Protein AF-A0A528CF14-F1 (afdb_monomer)

Foldseek 3Di:
DALVVLLVLLLCCCCPVVVFPQSVQRDQAAFCCPRRLHDPVNLVVSVVSCCVVPVQDQDPVLSLPDPRTGSNSSSVRSNVSPDDDDDPPPPPPVVVVVVVVVCVVQCADSNRHRVDDDLQAQVLLALCVLCVVVVHDSVVLCPCSVVQDWDADPVRHTDCPDPPHDCVVSQVVSCVPPVDGDDDQDDPPDDLVVSVVSLVVCQVPPDPSDWRKAKFFCCLVPVDPDSDNDVRRIGIWTWHDDPDNQWIWIGRSSVRDIDIDGPVSRSVRRNPDD

Secondary structure (DSSP, 8-state):
--HHHHHHHHHHIIIIIS--TTGGG-STT-BTTTTT---HHHHHHHHHHHHHHH--PPPHHHHTS----BHHHHHHHHHHHTSSS-------HHHHHHHHHHHHHHTB-TTSSBT---TT-HHHHHHHHHHHHTT---GGGGGGGGG----B-TTS-B-TT-TT---HHHHHHHHHHHSPPP-----TTS-HHHHHHHHHHHHHH--TT--EEEEEEGGG-TTS--S---SS-EEEEEEEE-SSTTEEEEEETTTTEEEEEEHHHHHHHHT---

Mean predicted aligned error: 15.4 Å

Radius of gyration: 22.32 Å; Cα contacts (8 Å, |Δi|>4): 306; chains: 1; bounding box: 56×38×55 Å

Structure (mmCIF, N/CA/C/O backbone):
data_AF-A0A528CF14-F1
#
_entry.id   AF-A0A528CF14-F1
#
loop_
_atom_site.group_PDB
_atom_site.id
_atom_site.type_symbol
_atom_site.label_atom_id
_atom_site.label_alt_id
_atom_site.label_comp_id
_atom_site.label_asym_id
_atom_site.label_entity_id
_atom_site.label_seq_id
_atom_site.pdbx_PDB_ins_code
_atom_site.Cartn_x
_atom_site.Cartn_y
_atom_site.Cartn_z
_atom_site.occupancy
_atom_site.B_iso_or_equiv
_atom_site.auth_seq_id
_atom_site.auth_comp_id
_atom_site.auth_asym_id
_atom_site.auth_atom_id
_atom_site.pdbx_PDB_model_num
ATOM 1 N N . MET A 1 1 ? 22.289 -5.560 -32.272 1.00 73.62 1 MET A N 1
ATOM 2 C CA . MET A 1 1 ? 21.879 -4.211 -32.726 1.00 73.62 1 MET A CA 1
ATOM 3 C C . MET A 1 1 ? 22.981 -3.207 -32.418 1.00 73.62 1 MET A C 1
ATOM 5 O O . MET A 1 1 ? 23.795 -3.490 -31.545 1.00 73.62 1 MET A O 1
ATOM 9 N N . THR A 1 2 ? 23.036 -2.069 -33.119 1.00 86.31 2 THR A N 1
ATOM 10 C CA . THR A 1 2 ? 23.916 -0.951 -32.726 1.00 86.31 2 THR A CA 1
ATOM 11 C C . THR A 1 2 ? 23.313 -0.175 -31.552 1.00 86.31 2 THR A C 1
ATOM 13 O O . THR A 1 2 ? 22.117 -0.280 -31.289 1.00 86.31 2 THR A O 1
ATOM 16 N N . TYR A 1 3 ? 24.133 0.611 -30.850 1.00 89.00 3 TYR A N 1
ATOM 17 C CA . TYR A 1 3 ? 23.677 1.463 -29.746 1.00 89.00 3 TYR A CA 1
ATOM 18 C C . TYR A 1 3 ? 22.541 2.411 -30.173 1.00 89.00 3 TYR A C 1
ATOM 20 O O . TYR A 1 3 ? 21.507 2.439 -29.516 1.00 89.00 3 TYR A O 1
ATOM 28 N N . ASP A 1 4 ? 22.685 3.103 -31.309 1.00 90.88 4 ASP A N 1
ATOM 29 C CA . ASP A 1 4 ? 21.667 4.049 -31.794 1.00 90.88 4 ASP A CA 1
ATOM 30 C C . ASP A 1 4 ? 20.335 3.350 -32.108 1.00 90.88 4 ASP A C 1
ATOM 32 O O . ASP A 1 4 ? 19.272 3.838 -31.745 1.00 90.88 4 ASP A O 1
ATOM 36 N N . GLN A 1 5 ? 20.386 2.147 -32.696 1.00 88.56 5 GLN A N 1
ATOM 37 C CA . GLN A 1 5 ? 19.184 1.350 -32.967 1.00 88.56 5 GLN A CA 1
ATOM 38 C C . GLN A 1 5 ? 18.464 0.925 -31.684 1.00 88.56 5 GLN A C 1
ATOM 40 O O . GLN A 1 5 ? 17.242 0.817 -31.672 1.00 88.56 5 GLN A O 1
ATOM 45 N N . ILE A 1 6 ? 19.216 0.645 -30.618 1.00 89.06 6 ILE A N 1
ATOM 46 C CA . ILE A 1 6 ? 18.649 0.293 -29.314 1.00 89.06 6 ILE A CA 1
ATOM 47 C C . ILE A 1 6 ? 18.035 1.529 -28.659 1.00 89.06 6 ILE A C 1
ATOM 49 O O . ILE A 1 6 ? 16.948 1.435 -28.101 1.00 89.06 6 ILE A O 1
ATOM 53 N N . LEU A 1 7 ? 18.700 2.682 -28.742 1.00 93.44 7 LEU A N 1
ATOM 54 C CA . LEU A 1 7 ? 18.190 3.934 -28.192 1.00 93.44 7 LEU A CA 1
ATOM 55 C C . LEU A 1 7 ? 16.862 4.340 -28.856 1.00 93.44 7 LEU A C 1
ATOM 57 O O . LEU A 1 7 ? 15.902 4.665 -28.156 1.00 93.44 7 LEU A O 1
ATOM 61 N N . ASP A 1 8 ? 16.782 4.237 -30.184 1.00 92.88 8 ASP A N 1
ATOM 62 C CA . ASP A 1 8 ? 15.553 4.484 -30.947 1.00 92.88 8 ASP A CA 1
ATOM 63 C C . ASP A 1 8 ? 14.446 3.475 -30.596 1.00 92.88 8 ASP A C 1
ATOM 65 O O . ASP A 1 8 ? 13.277 3.846 -30.446 1.00 92.88 8 ASP A O 1
ATOM 69 N N . ALA A 1 9 ? 14.805 2.199 -30.419 1.00 89.44 9 ALA A N 1
ATOM 70 C CA . ALA A 1 9 ? 13.869 1.157 -30.008 1.00 89.44 9 ALA A CA 1
ATOM 71 C C . ALA A 1 9 ? 13.311 1.411 -28.600 1.00 89.44 9 ALA A C 1
ATOM 73 O O . ALA A 1 9 ? 12.096 1.351 -28.416 1.00 89.44 9 ALA A O 1
ATOM 74 N N . ILE A 1 10 ? 14.161 1.776 -27.631 1.00 91.75 10 ILE A N 1
ATOM 75 C CA . ILE A 1 10 ? 13.730 2.181 -26.284 1.00 91.75 10 ILE A CA 1
ATOM 76 C C . ILE A 1 10 ? 12.737 3.341 -26.397 1.00 91.75 10 ILE A C 1
ATOM 78 O O . ILE A 1 10 ? 11.632 3.250 -25.871 1.00 91.75 10 ILE A O 1
ATOM 82 N N . GLY A 1 11 ? 13.082 4.403 -27.131 1.00 93.56 11 GLY A N 1
ATOM 83 C CA . GLY A 1 11 ? 12.199 5.560 -27.295 1.00 93.56 11 GLY A CA 1
ATOM 84 C C . GLY A 1 11 ? 10.849 5.217 -27.941 1.00 93.56 11 GLY A C 1
ATOM 85 O O . GLY A 1 11 ? 9.827 5.796 -27.573 1.00 93.56 11 GLY A O 1
ATOM 86 N N . THR A 1 12 ? 10.831 4.262 -28.874 1.00 90.56 12 THR A N 1
ATOM 87 C CA . THR A 1 12 ? 9.606 3.769 -29.525 1.00 90.56 12 THR A CA 1
ATOM 88 C C . THR A 1 12 ? 8.752 2.948 -28.560 1.00 90.56 12 THR A C 1
ATOM 90 O O . THR A 1 12 ? 7.554 3.180 -28.461 1.00 90.56 12 THR A O 1
ATOM 93 N N . ILE A 1 13 ? 9.353 2.034 -27.793 1.00 87.31 13 ILE A N 1
ATOM 94 C CA . ILE A 1 13 ? 8.646 1.220 -26.792 1.00 87.31 13 ILE A CA 1
ATOM 95 C C . ILE A 1 13 ? 8.020 2.114 -25.720 1.00 87.31 13 ILE A C 1
ATOM 97 O O . ILE A 1 13 ? 6.837 1.964 -25.411 1.00 87.31 13 ILE A O 1
ATOM 101 N N . LEU A 1 14 ? 8.788 3.072 -25.193 1.00 89.75 14 LEU A N 1
ATOM 102 C CA . LEU A 1 14 ? 8.301 3.994 -24.170 1.00 89.75 14 LEU A CA 1
ATOM 103 C C . LEU A 1 14 ? 7.107 4.817 -24.666 1.00 89.75 14 LEU A C 1
ATOM 105 O O . LEU A 1 14 ? 6.143 4.988 -23.928 1.00 89.75 14 LEU A O 1
ATOM 109 N N . ARG A 1 15 ? 7.148 5.291 -25.915 1.00 89.94 15 ARG A N 1
ATOM 110 C CA . ARG A 1 15 ? 6.083 6.106 -26.510 1.00 89.94 15 ARG A CA 1
ATOM 111 C C . ARG A 1 15 ? 4.856 5.290 -26.905 1.00 89.94 15 ARG A C 1
ATOM 113 O O . ARG A 1 15 ? 3.744 5.655 -26.554 1.00 89.94 15 ARG A O 1
ATOM 120 N N . ASP A 1 16 ? 5.060 4.210 -27.650 1.00 84.06 16 ASP A N 1
ATOM 121 C CA . ASP A 1 16 ? 3.982 3.556 -28.394 1.00 84.06 16 ASP A CA 1
ATOM 122 C C . ASP A 1 16 ? 3.403 2.347 -27.650 1.00 84.06 16 ASP A C 1
ATOM 124 O O . ASP A 1 16 ? 2.231 2.020 -27.832 1.00 84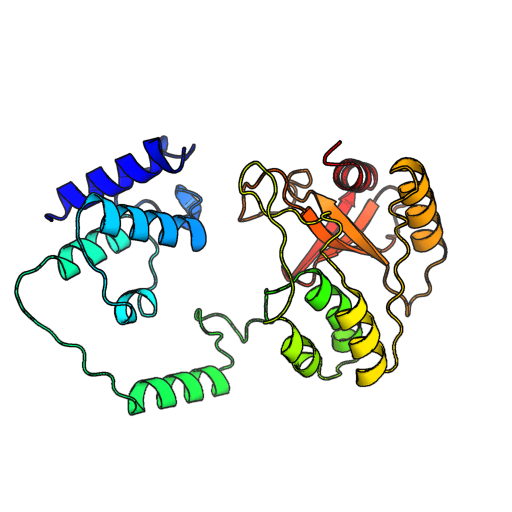.06 16 ASP A O 1
ATOM 128 N N . LYS A 1 17 ? 4.214 1.663 -26.828 1.00 77.25 17 LYS A N 1
ATOM 129 C CA . LYS A 1 17 ? 3.776 0.483 -26.064 1.00 77.25 17 LYS A CA 1
ATOM 130 C C . LYS A 1 17 ? 3.421 0.818 -24.623 1.00 77.25 17 LYS A C 1
ATOM 132 O O . LYS A 1 17 ? 2.402 0.342 -24.137 1.00 77.25 17 LYS A O 1
ATOM 137 N N . LEU A 1 18 ? 4.258 1.613 -23.957 1.00 76.19 18 LEU A N 1
ATOM 138 C CA . LEU A 1 18 ? 4.072 1.973 -22.548 1.00 76.19 18 LEU A CA 1
ATOM 139 C C . LEU A 1 18 ? 3.334 3.304 -22.345 1.00 76.19 18 LEU A C 1
ATOM 141 O O . LEU A 1 18 ? 3.046 3.648 -21.203 1.00 76.19 18 LEU A O 1
ATOM 145 N N . ASP A 1 19 ? 3.025 4.034 -23.426 1.00 82.25 19 ASP A N 1
ATOM 146 C CA . ASP A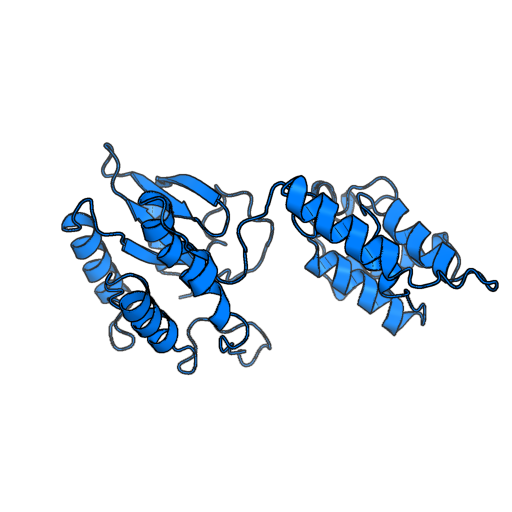 1 19 ? 2.311 5.324 -23.400 1.00 82.25 19 ASP A CA 1
ATOM 147 C C . ASP A 1 19 ? 2.897 6.312 -22.368 1.00 82.25 19 ASP A C 1
ATOM 149 O O . ASP A 1 19 ? 2.189 6.959 -21.588 1.00 82.25 19 ASP A O 1
ATOM 153 N N . ASN A 1 20 ? 4.233 6.390 -22.313 1.00 80.31 20 ASN A N 1
ATOM 154 C CA . ASN A 1 20 ? 4.937 7.216 -21.342 1.00 80.31 20 ASN A CA 1
ATOM 155 C C . ASN A 1 20 ? 4.680 8.707 -21.622 1.00 80.31 20 ASN A C 1
ATOM 157 O O . ASN A 1 20 ? 4.962 9.218 -22.705 1.00 80.31 20 ASN A O 1
ATOM 161 N N . GLN A 1 21 ? 4.184 9.427 -20.615 1.00 84.81 21 GLN A N 1
ATOM 162 C CA . GLN A 1 21 ? 3.818 10.844 -20.722 1.00 84.81 21 GLN A CA 1
ATOM 163 C C . GLN A 1 21 ? 5.016 11.805 -20.589 1.00 84.81 21 GLN A C 1
ATOM 165 O O . GLN A 1 21 ? 4.879 13.002 -20.826 1.00 84.81 21 GLN A O 1
ATOM 170 N N . HIS A 1 22 ? 6.199 11.302 -20.230 1.00 87.69 22 HIS A N 1
ATOM 171 C CA . HIS A 1 22 ? 7.407 12.084 -19.941 1.00 87.69 22 HIS A CA 1
ATOM 172 C C . HIS A 1 22 ? 8.437 12.043 -21.082 1.00 87.69 22 HIS A C 1
ATOM 174 O O . HIS A 1 22 ? 9.628 12.272 -20.870 1.00 87.69 22 HIS A O 1
ATOM 180 N N . MET A 1 23 ? 7.993 11.784 -22.317 1.00 92.81 23 MET A N 1
ATOM 181 C CA . MET A 1 23 ? 8.882 11.686 -23.484 1.00 92.81 23 MET A CA 1
ATOM 182 C C . MET A 1 23 ? 9.630 12.986 -23.812 1.00 92.81 23 MET A C 1
ATOM 184 O O . MET A 1 23 ? 10.671 12.926 -24.463 1.00 92.81 23 MET A O 1
ATOM 188 N N . ASP A 1 24 ? 9.166 14.139 -23.326 1.00 90.50 24 ASP A N 1
ATOM 189 C CA . ASP A 1 24 ? 9.876 15.419 -23.463 1.00 90.50 24 ASP A CA 1
ATOM 190 C C . ASP A 1 24 ? 11.246 15.416 -22.759 1.00 90.50 24 ASP A C 1
ATOM 192 O O . ASP A 1 24 ? 12.151 16.150 -23.158 1.00 90.50 24 ASP A O 1
ATOM 196 N N . ALA A 1 25 ? 11.419 14.575 -21.733 1.00 89.00 25 ALA A N 1
ATOM 197 C CA . ALA A 1 25 ? 12.678 14.397 -21.014 1.00 89.00 25 ALA A CA 1
ATOM 198 C C . ALA A 1 25 ? 13.553 13.271 -21.596 1.00 89.00 25 ALA A C 1
ATOM 200 O O . ALA A 1 25 ? 14.658 13.044 -21.103 1.00 89.00 25 ALA A O 1
ATOM 201 N N . PHE A 1 26 ? 13.093 12.556 -22.633 1.00 95.62 26 PHE A N 1
ATOM 202 C CA . PHE A 1 26 ? 13.811 11.406 -23.180 1.00 95.62 26 PHE A CA 1
ATOM 203 C C . PHE A 1 26 ? 15.126 11.816 -23.847 1.00 95.62 26 PHE A C 1
ATOM 205 O O . PHE A 1 26 ? 15.160 12.457 -24.898 1.00 95.62 26 PHE A O 1
ATOM 212 N N . ALA A 1 27 ? 16.228 11.396 -23.234 1.00 95.06 27 ALA A N 1
ATOM 213 C CA . ALA A 1 27 ? 17.584 11.570 -23.728 1.00 95.06 27 ALA A CA 1
ATOM 214 C C . ALA A 1 27 ? 18.496 10.489 -23.117 1.00 95.06 27 ALA A C 1
ATOM 216 O O . ALA A 1 27 ? 18.135 9.917 -22.089 1.00 95.06 27 ALA A O 1
ATOM 217 N N . PRO A 1 28 ? 19.693 10.221 -23.672 1.00 95.38 28 PRO A N 1
ATOM 218 C CA . PRO A 1 28 ? 20.614 9.223 -23.116 1.00 95.38 28 PRO A CA 1
ATOM 219 C C . PRO A 1 28 ? 20.920 9.428 -21.624 1.00 95.38 28 PRO A C 1
ATOM 221 O O . PRO A 1 28 ? 20.940 8.482 -20.847 1.00 95.38 28 PRO A O 1
ATOM 224 N N . GLN A 1 29 ? 21.105 10.678 -21.207 1.00 95.12 29 GLN A N 1
ATOM 225 C CA . GLN A 1 29 ? 21.383 11.051 -19.821 1.00 95.12 29 GLN A CA 1
ATOM 226 C C . GLN A 1 29 ? 20.146 11.071 -18.911 1.00 95.12 29 GLN A C 1
ATOM 228 O O . GLN A 1 29 ? 20.293 11.313 -17.715 1.00 95.12 29 GLN A O 1
ATOM 233 N N . ALA A 1 30 ? 18.944 10.882 -19.463 1.00 92.62 30 ALA A N 1
ATOM 234 C CA . ALA A 1 30 ? 17.717 10.903 -18.683 1.00 92.62 30 ALA A CA 1
ATOM 235 C C . ALA A 1 30 ? 17.717 9.737 -17.699 1.00 92.62 30 ALA A C 1
ATOM 237 O O . ALA A 1 30 ? 17.985 8.588 -18.071 1.00 92.62 30 ALA A O 1
ATOM 23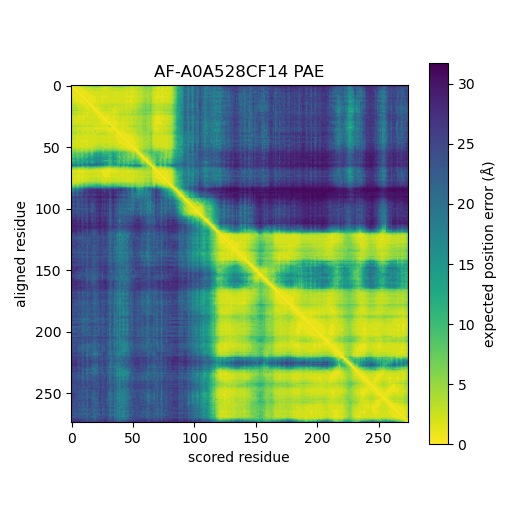8 N N . ARG A 1 31 ? 17.423 10.042 -16.439 1.00 87.56 31 ARG A N 1
ATOM 239 C CA . ARG A 1 31 ? 17.343 9.059 -15.365 1.00 87.56 31 ARG A CA 1
ATOM 240 C C . ARG A 1 31 ? 16.043 8.284 -15.526 1.00 87.56 31 ARG A C 1
ATOM 242 O O . ARG A 1 31 ? 14.967 8.880 -15.578 1.00 87.56 31 ARG A O 1
ATOM 249 N N . LEU A 1 32 ? 16.146 6.957 -15.612 1.00 85.38 32 LEU A N 1
ATOM 250 C CA . LEU A 1 32 ? 15.020 6.060 -15.885 1.00 85.38 32 LEU A CA 1
ATOM 251 C C . LEU A 1 32 ? 13.890 6.305 -14.886 1.00 85.38 32 LEU A C 1
ATOM 253 O O . LEU A 1 32 ? 12.750 6.498 -15.290 1.00 85.38 32 LEU A O 1
ATOM 257 N N . ASN A 1 33 ? 14.215 6.373 -13.594 1.00 81.75 33 ASN A N 1
ATOM 258 C CA . ASN A 1 33 ? 13.207 6.572 -12.562 1.00 81.75 33 ASN A CA 1
ATOM 259 C C . ASN A 1 33 ? 12.782 8.037 -12.414 1.00 81.75 33 ASN A C 1
ATOM 261 O O . ASN A 1 33 ? 11.597 8.325 -12.372 1.00 81.75 33 ASN A O 1
ATOM 265 N N . GLU A 1 34 ? 13.730 8.964 -12.328 1.00 79.06 34 GLU A N 1
ATOM 266 C CA . GLU A 1 34 ? 13.431 10.320 -11.847 1.00 79.06 34 GLU A CA 1
ATOM 267 C C . GLU A 1 34 ? 13.003 11.276 -12.962 1.00 79.06 34 GLU A C 1
ATOM 269 O O . GLU A 1 34 ? 12.239 12.202 -12.705 1.00 79.06 34 GLU A O 1
ATOM 274 N N . ASP A 1 35 ? 13.481 11.057 -14.189 1.00 78.38 35 ASP A N 1
ATOM 275 C CA . ASP A 1 35 ? 13.160 11.920 -15.328 1.00 78.38 35 ASP A CA 1
ATOM 276 C C . ASP A 1 35 ? 12.101 11.271 -16.237 1.00 78.38 35 ASP A C 1
ATOM 278 O O . ASP A 1 35 ? 11.278 11.973 -16.820 1.00 78.38 35 ASP A O 1
ATOM 282 N N . LEU A 1 36 ? 12.090 9.932 -16.333 1.00 83.69 36 LEU A N 1
ATOM 283 C CA . LEU A 1 36 ? 11.157 9.172 -17.181 1.00 83.69 36 LEU A CA 1
ATOM 284 C C . LEU A 1 36 ? 10.096 8.381 -16.411 1.00 83.69 36 LEU A C 1
ATOM 286 O O . LEU A 1 36 ? 9.246 7.755 -17.046 1.00 83.69 36 LEU A O 1
ATOM 290 N N . TYR A 1 37 ? 10.124 8.414 -15.075 1.00 79.19 37 TYR A N 1
ATOM 291 C CA . TYR A 1 37 ? 9.129 7.762 -14.216 1.00 79.19 37 TYR A CA 1
ATOM 292 C C . TYR A 1 37 ? 9.007 6.249 -14.465 1.00 79.19 37 TYR A C 1
ATOM 294 O O . TYR A 1 37 ? 7.950 5.650 -14.280 1.00 79.19 37 TYR A O 1
ATOM 302 N N . LEU A 1 38 ? 10.111 5.614 -14.868 1.00 77.94 38 LEU A N 1
ATOM 303 C CA . LEU A 1 38 ? 10.206 4.173 -15.064 1.00 77.94 38 LEU A CA 1
ATOM 304 C C . LEU A 1 38 ? 10.605 3.501 -13.749 1.00 77.94 38 LEU A C 1
ATOM 306 O O . LEU A 1 38 ? 11.729 3.638 -13.251 1.00 77.94 38 LEU A O 1
ATOM 310 N N . ASP A 1 39 ? 9.668 2.761 -13.169 1.00 74.12 39 ASP A N 1
ATOM 311 C CA . ASP A 1 39 ? 9.954 1.836 -12.079 1.00 74.12 39 ASP A CA 1
ATOM 312 C C . ASP A 1 39 ? 10.613 0.540 -12.594 1.00 74.12 39 ASP A C 1
ATOM 314 O O . ASP A 1 39 ? 10.789 0.324 -13.794 1.00 74.12 39 ASP A O 1
ATOM 318 N N . SER A 1 40 ? 10.995 -0.351 -11.678 1.00 72.62 40 SER A N 1
ATOM 319 C CA . SER A 1 40 ? 11.653 -1.613 -12.029 1.00 72.62 40 SER A CA 1
ATOM 320 C C . SER A 1 40 ? 10.792 -2.543 -12.894 1.00 72.62 40 SER A C 1
ATOM 322 O O . SER A 1 40 ? 11.353 -3.342 -13.642 1.00 72.62 40 SER A O 1
ATOM 324 N N . VAL A 1 41 ? 9.458 -2.452 -12.814 1.00 74.06 41 VAL A N 1
ATOM 325 C CA . VAL A 1 41 ? 8.535 -3.249 -13.634 1.00 74.06 41 VAL A CA 1
ATOM 326 C C . VAL A 1 41 ? 8.521 -2.707 -15.057 1.00 74.06 41 VAL A C 1
ATOM 328 O O . VAL A 1 41 ? 8.723 -3.476 -15.990 1.00 74.06 41 VAL A O 1
ATOM 331 N N . LEU A 1 42 ? 8.386 -1.391 -15.224 1.00 77.69 42 LEU A N 1
ATOM 332 C CA . LEU A 1 42 ? 8.407 -0.733 -16.533 1.00 77.69 42 LEU A CA 1
ATOM 333 C C . LEU A 1 42 ? 9.773 -0.858 -17.218 1.00 77.69 42 LEU A C 1
ATOM 335 O O . LEU A 1 42 ? 9.849 -1.045 -18.434 1.00 77.69 42 LEU A O 1
ATOM 339 N N . VAL A 1 43 ? 10.867 -0.813 -16.450 1.00 82.94 43 VAL A N 1
ATOM 340 C CA . VAL A 1 43 ? 12.214 -1.101 -16.964 1.00 82.94 43 VAL A CA 1
ATOM 341 C C . VAL A 1 43 ? 12.304 -2.548 -17.457 1.00 82.94 43 VAL A C 1
ATOM 343 O O . VAL A 1 43 ? 12.797 -2.778 -18.560 1.00 82.94 43 VAL A O 1
ATOM 346 N N . LEU A 1 44 ? 11.795 -3.522 -16.695 1.00 80.50 44 LEU A N 1
ATOM 347 C CA . LEU A 1 44 ? 11.795 -4.932 -17.097 1.00 80.50 44 LEU A CA 1
ATOM 348 C C . LEU A 1 44 ? 10.885 -5.198 -18.306 1.00 80.50 44 LEU A C 1
ATOM 350 O O . LEU A 1 44 ? 11.256 -5.958 -19.197 1.00 80.50 44 LEU A O 1
ATOM 354 N N . GLU A 1 45 ? 9.731 -4.543 -18.384 1.00 78.62 45 GLU A N 1
ATOM 355 C CA . GLU A 1 45 ? 8.832 -4.616 -19.536 1.00 78.62 45 GLU A CA 1
ATOM 356 C C . GLU A 1 45 ? 9.481 -4.017 -20.790 1.00 78.62 45 GLU A C 1
ATOM 358 O O . GLU A 1 45 ? 9.420 -4.612 -21.867 1.00 78.62 45 GLU A O 1
ATOM 363 N N . THR A 1 46 ? 10.199 -2.899 -20.638 1.00 83.69 46 THR A N 1
ATOM 364 C CA . THR A 1 46 ? 11.005 -2.304 -21.716 1.00 83.69 46 THR A CA 1
ATOM 365 C C . THR A 1 46 ? 12.091 -3.271 -22.184 1.00 83.69 46 THR A C 1
ATOM 367 O O . THR A 1 46 ? 12.270 -3.458 -23.387 1.00 83.69 46 THR A O 1
ATOM 370 N N . MET A 1 47 ? 12.793 -3.929 -21.254 1.00 81.94 47 MET A N 1
ATOM 371 C CA . MET A 1 47 ? 13.785 -4.955 -21.588 1.00 81.94 47 MET A CA 1
ATOM 372 C C . MET A 1 47 ? 13.152 -6.105 -22.368 1.00 81.94 47 MET A C 1
ATOM 374 O O . MET A 1 47 ? 13.647 -6.450 -23.435 1.00 81.94 47 MET A O 1
ATOM 378 N N . LEU A 1 48 ? 12.041 -6.659 -21.880 1.00 76.69 48 LEU A N 1
ATOM 379 C CA . LEU A 1 48 ? 11.342 -7.770 -22.521 1.00 76.69 48 LEU A CA 1
ATOM 380 C C . LEU A 1 48 ? 10.856 -7.402 -23.930 1.00 76.69 48 LEU A C 1
ATOM 382 O O . LEU A 1 48 ? 10.996 -8.198 -24.857 1.00 76.69 48 LEU A O 1
ATOM 386 N N . ALA A 1 49 ? 10.320 -6.194 -24.111 1.00 76.94 49 ALA A N 1
ATOM 387 C CA . ALA A 1 49 ? 9.919 -5.695 -25.421 1.00 76.94 49 ALA A CA 1
ATOM 388 C C . ALA A 1 49 ? 11.116 -5.608 -26.384 1.00 76.94 49 ALA A C 1
ATOM 390 O O . ALA A 1 49 ? 11.000 -6.042 -27.529 1.00 76.94 49 ALA A O 1
ATOM 391 N N . LEU A 1 50 ? 12.282 -5.144 -25.914 1.00 78.62 50 LEU A N 1
ATOM 392 C CA . LEU A 1 50 ? 13.512 -5.146 -26.713 1.00 78.62 50 LEU A CA 1
ATOM 393 C C . LEU A 1 50 ? 13.945 -6.565 -27.111 1.00 78.62 50 LEU A C 1
ATOM 395 O O . LEU A 1 50 ? 14.356 -6.780 -28.253 1.00 78.62 50 LEU A O 1
ATOM 399 N N . GLU A 1 51 ? 13.842 -7.540 -26.203 1.00 74.81 51 GLU A N 1
ATOM 400 C CA . GLU A 1 51 ? 14.190 -8.931 -26.512 1.00 74.81 51 GLU A CA 1
ATOM 401 C C . GLU A 1 51 ? 13.246 -9.541 -27.554 1.00 74.81 51 GLU A C 1
ATOM 403 O O . GLU A 1 51 ? 13.702 -10.162 -28.516 1.00 74.81 51 GLU A O 1
ATOM 408 N N . LEU A 1 52 ? 11.934 -9.352 -27.379 1.00 70.56 52 LEU A N 1
ATOM 409 C CA . LEU A 1 52 ? 10.904 -9.950 -28.229 1.00 70.56 52 LEU A CA 1
ATOM 410 C C . LEU A 1 52 ? 10.848 -9.313 -29.620 1.00 70.56 52 LEU A C 1
ATOM 412 O O . LEU A 1 52 ? 10.745 -10.033 -30.614 1.00 70.56 52 LEU A O 1
ATOM 416 N N . ASP A 1 53 ? 10.929 -7.984 -29.703 1.00 70.00 53 ASP A N 1
ATOM 417 C CA . ASP A 1 53 ? 10.798 -7.268 -30.975 1.00 70.00 53 ASP A CA 1
ATOM 418 C C . ASP A 1 53 ? 12.090 -7.298 -31.797 1.00 70.00 53 ASP A C 1
ATOM 420 O O . ASP A 1 53 ? 12.048 -7.234 -33.029 1.00 70.00 53 ASP A O 1
ATOM 424 N N . HIS A 1 54 ? 13.246 -7.384 -31.131 1.00 67.56 54 HIS A N 1
ATOM 425 C CA . HIS A 1 54 ? 14.540 -7.215 -31.790 1.00 67.56 54 HIS A CA 1
ATOM 426 C C . HIS A 1 54 ? 15.519 -8.382 -31.614 1.00 67.56 54 HIS A C 1
ATOM 428 O O . HIS A 1 54 ? 16.624 -8.341 -32.163 1.00 67.56 54 HIS A O 1
ATOM 434 N N . GLY A 1 55 ? 15.123 -9.446 -30.909 1.00 62.34 55 GLY A N 1
ATOM 435 C CA . GLY A 1 55 ? 15.878 -10.698 -30.820 1.00 62.34 55 GLY A CA 1
ATOM 436 C C . GLY A 1 55 ? 17.199 -10.586 -30.056 1.00 62.34 55 GLY A C 1
ATOM 437 O O . GLY A 1 55 ? 18.107 -11.389 -30.283 1.00 62.34 55 GLY A O 1
ATOM 438 N N . VAL A 1 56 ? 17.339 -9.584 -29.184 1.00 64.94 56 VAL A N 1
ATOM 439 C CA . VAL A 1 56 ? 18.524 -9.407 -28.337 1.00 64.94 56 VAL A CA 1
ATOM 440 C C . VAL A 1 56 ? 18.267 -10.096 -27.003 1.00 64.94 56 VAL A C 1
ATOM 442 O O . VAL A 1 56 ? 17.471 -9.609 -26.217 1.00 64.94 56 VAL A O 1
ATOM 445 N N . ALA A 1 57 ? 18.922 -11.226 -26.743 1.00 62.19 57 ALA A N 1
ATOM 446 C CA . ALA A 1 57 ? 18.774 -11.943 -25.477 1.00 62.19 57 ALA A CA 1
ATOM 447 C C . ALA A 1 57 ? 19.744 -11.386 -24.424 1.00 62.19 57 ALA A C 1
ATOM 449 O O . ALA A 1 57 ? 20.966 -11.479 -24.596 1.00 62.19 57 ALA A O 1
ATOM 450 N N . LEU A 1 58 ? 19.227 -10.843 -23.322 1.00 65.62 58 LEU A N 1
ATOM 451 C CA . LEU A 1 58 ? 20.040 -10.502 -22.164 1.00 65.62 58 LEU A CA 1
ATOM 452 C C . LEU A 1 58 ? 20.293 -11.753 -21.314 1.00 65.62 58 LEU A C 1
ATOM 454 O O . LEU A 1 58 ? 19.364 -12.471 -20.941 1.00 65.62 58 LEU A O 1
ATOM 458 N N . PRO A 1 59 ? 21.546 -12.024 -20.916 1.00 61.06 59 PRO A N 1
ATOM 459 C CA . PRO A 1 59 ? 21.802 -13.034 -19.904 1.00 61.06 59 PRO A CA 1
ATOM 460 C C . PRO A 1 59 ? 21.189 -12.593 -18.566 1.00 61.06 59 PRO A C 1
ATOM 462 O O . PRO A 1 59 ? 21.526 -11.531 -18.049 1.00 61.06 59 PRO A O 1
ATOM 465 N N . GLU A 1 60 ? 20.369 -13.443 -17.951 1.00 55.66 60 GLU A N 1
ATOM 466 C CA . GLU A 1 60 ? 19.698 -13.207 -16.656 1.00 55.66 60 GLU A CA 1
ATOM 467 C C . GLU A 1 60 ? 20.667 -12.750 -15.536 1.00 55.66 60 GLU A C 1
ATOM 469 O O . GLU A 1 60 ? 20.346 -11.937 -14.667 1.00 55.66 60 GLU A O 1
ATOM 474 N N . ALA A 1 61 ? 21.925 -13.196 -15.605 1.00 53.25 61 ALA A N 1
ATOM 475 C CA . ALA A 1 61 ? 22.997 -12.803 -14.689 1.00 53.25 61 ALA A CA 1
ATOM 476 C C . ALA A 1 61 ? 23.439 -11.330 -14.805 1.00 53.25 61 ALA A C 1
ATOM 478 O O . ALA A 1 61 ? 24.172 -10.853 -13.942 1.00 53.25 61 ALA A O 1
ATOM 479 N N . VAL A 1 62 ? 23.066 -10.629 -15.875 1.00 57.50 62 VAL A N 1
ATOM 480 C CA . VAL A 1 62 ? 23.419 -9.227 -16.135 1.00 57.50 62 VAL A CA 1
ATOM 481 C C . VAL A 1 62 ? 22.350 -8.284 -15.573 1.00 57.50 62 VAL A C 1
ATOM 483 O O . VAL A 1 62 ? 22.700 -7.241 -15.025 1.00 57.50 62 VAL A O 1
ATOM 486 N N . ILE A 1 63 ? 21.081 -8.705 -15.603 1.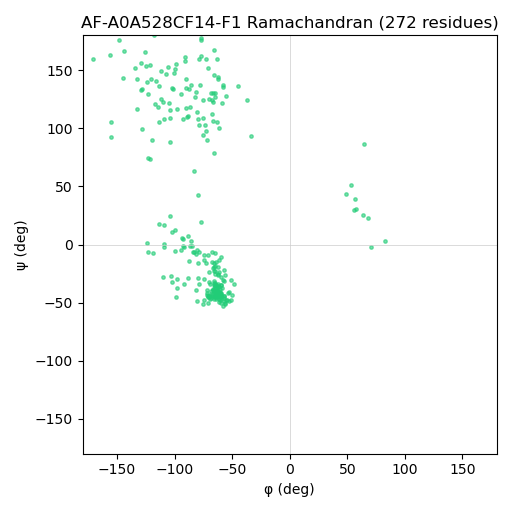00 58.25 63 ILE A N 1
ATOM 487 C CA . ILE A 1 63 ? 19.925 -7.976 -15.054 1.00 58.25 63 ILE A CA 1
ATOM 488 C C . ILE A 1 63 ? 20.064 -7.782 -13.531 1.00 58.25 63 ILE A C 1
ATOM 490 O O . ILE A 1 63 ? 19.737 -6.732 -12.997 1.00 58.25 63 ILE A O 1
ATOM 494 N N . SER A 1 64 ? 20.634 -8.765 -12.826 1.00 57.03 64 SER A N 1
ATOM 495 C CA . SER A 1 64 ? 20.816 -8.754 -11.359 1.00 57.03 64 SER A CA 1
ATOM 496 C C . SER A 1 64 ? 22.095 -8.058 -10.858 1.00 57.03 64 SER A C 1
ATOM 498 O O . SER A 1 64 ? 22.405 -8.106 -9.662 1.00 57.03 64 SER A O 1
ATOM 500 N N . ARG A 1 65 ? 22.900 -7.473 -11.758 1.00 51.00 65 ARG A N 1
ATOM 501 C CA . ARG A 1 65 ? 24.259 -6.988 -11.446 1.00 51.00 65 ARG A CA 1
ATOM 502 C C . ARG A 1 65 ? 24.519 -5.514 -11.744 1.00 51.00 65 ARG A C 1
ATOM 504 O O . ARG A 1 65 ? 25.621 -5.071 -11.430 1.00 51.00 65 ARG A O 1
ATOM 511 N N . GLN A 1 66 ? 23.598 -4.781 -12.367 1.00 57.28 66 GLN A N 1
ATOM 512 C CA . GLN A 1 66 ? 23.856 -3.398 -12.777 1.00 57.28 66 GLN A CA 1
ATOM 513 C C . GLN A 1 66 ? 22.850 -2.419 -12.183 1.00 57.28 66 GLN A C 1
ATOM 515 O O . GLN A 1 66 ? 21.643 -2.599 -12.329 1.00 57.28 66 GLN A O 1
ATOM 520 N N . ASP A 1 67 ? 23.382 -1.362 -11.572 1.00 64.25 67 ASP A N 1
ATOM 521 C CA . ASP A 1 67 ? 22.637 -0.167 -11.189 1.00 64.25 67 ASP A CA 1
ATOM 522 C C . ASP A 1 67 ? 22.295 0.612 -12.465 1.00 64.25 67 ASP A C 1
ATOM 524 O O . ASP A 1 67 ? 23.080 1.421 -12.957 1.00 64.25 67 ASP A O 1
ATOM 528 N N . LEU A 1 68 ? 21.144 0.302 -13.060 1.00 78.75 68 LEU A N 1
ATOM 529 C CA . LEU A 1 68 ? 20.635 1.014 -14.227 1.00 78.75 68 LEU A CA 1
ATOM 530 C C . LEU A 1 68 ? 19.996 2.322 -13.768 1.00 78.75 68 LEU A C 1
ATOM 532 O O . LEU A 1 68 ? 18.878 2.325 -13.254 1.00 78.75 68 LEU A O 1
ATOM 536 N N . ALA A 1 69 ? 20.713 3.428 -13.950 1.00 83.19 69 ALA A N 1
ATOM 537 C CA . ALA A 1 69 ? 20.229 4.748 -13.570 1.00 83.19 69 ALA A CA 1
ATOM 538 C C . ALA A 1 69 ? 19.641 5.504 -14.764 1.00 83.19 69 ALA A C 1
ATOM 540 O O . ALA A 1 69 ? 18.644 6.204 -14.605 1.00 83.19 69 ALA A O 1
ATOM 541 N N . THR A 1 70 ? 20.225 5.361 -15.957 1.00 91.62 70 T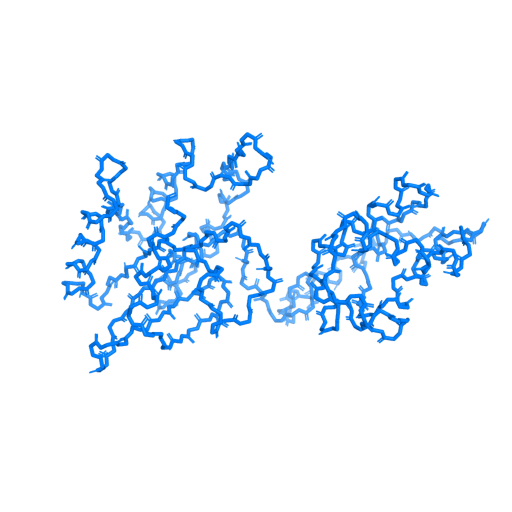HR A N 1
ATOM 542 C CA . THR A 1 70 ? 19.906 6.182 -17.135 1.00 91.62 70 THR A CA 1
ATOM 543 C C . THR A 1 70 ? 19.530 5.370 -18.375 1.00 91.62 70 THR A C 1
ATOM 545 O O . THR A 1 70 ? 19.770 4.163 -18.461 1.00 91.62 70 THR A O 1
ATOM 548 N N . VAL A 1 71 ? 18.948 6.046 -19.370 1.00 92.88 71 VAL A N 1
ATOM 549 C CA . VAL A 1 71 ? 18.674 5.460 -20.693 1.00 92.88 71 VAL A CA 1
ATOM 550 C C . VAL A 1 71 ? 19.963 4.967 -21.362 1.00 92.88 71 VAL A C 1
ATOM 552 O O . VAL A 1 71 ? 19.959 3.909 -21.991 1.00 92.88 71 VAL A O 1
ATOM 555 N N . ASP A 1 72 ? 21.076 5.688 -21.203 1.00 92.12 72 ASP A N 1
ATOM 556 C CA . ASP A 1 72 ? 22.390 5.294 -21.719 1.00 92.12 72 ASP A CA 1
ATOM 557 C C . ASP A 1 72 ? 22.866 3.970 -21.109 1.00 92.12 72 ASP A C 1
ATOM 559 O O . ASP A 1 72 ? 23.343 3.101 -21.843 1.00 92.12 72 ASP A O 1
ATOM 563 N N . ASP A 1 73 ? 22.681 3.777 -19.799 1.00 88.00 73 ASP A N 1
ATOM 564 C CA . ASP A 1 73 ? 23.046 2.528 -19.120 1.00 88.00 73 ASP A CA 1
ATOM 565 C C . ASP A 1 73 ? 22.292 1.338 -19.726 1.00 88.00 73 ASP A C 1
ATOM 567 O O . ASP A 1 73 ? 22.899 0.320 -20.082 1.00 88.00 73 ASP A O 1
ATOM 571 N N . LEU A 1 74 ? 20.980 1.498 -19.928 1.00 87.56 74 LEU A N 1
ATOM 572 C CA . LEU A 1 74 ? 20.124 0.487 -20.544 1.00 87.56 74 LEU A CA 1
ATOM 573 C C . LEU A 1 74 ? 20.529 0.213 -22.001 1.00 87.56 74 LEU A C 1
ATOM 575 O O . LEU A 1 74 ? 20.698 -0.941 -22.395 1.00 87.56 74 LEU A O 1
ATOM 579 N N . ALA A 1 75 ? 20.755 1.253 -22.805 1.00 89.81 75 ALA A N 1
ATOM 580 C CA . ALA A 1 75 ? 21.134 1.097 -24.207 1.00 89.81 75 ALA A CA 1
ATOM 581 C C . ALA A 1 75 ? 22.502 0.408 -24.365 1.00 89.81 75 ALA A C 1
ATOM 583 O O . ALA A 1 75 ? 22.674 -0.490 -25.198 1.00 89.81 75 ALA A O 1
ATOM 584 N N . ARG A 1 76 ? 23.483 0.765 -23.525 1.00 87.56 76 ARG A N 1
ATOM 585 C CA . ARG A 1 76 ? 24.805 0.119 -23.510 1.00 87.56 76 ARG A CA 1
ATOM 586 C C . ARG A 1 76 ? 24.734 -1.339 -23.089 1.00 87.56 76 ARG A C 1
ATOM 588 O O . ARG A 1 76 ? 25.541 -2.132 -23.579 1.00 87.56 76 ARG A O 1
ATOM 595 N N . LEU A 1 77 ? 23.808 -1.693 -22.201 1.00 85.44 77 LEU A N 1
ATOM 596 C CA . LEU A 1 77 ? 23.605 -3.069 -21.765 1.00 85.44 77 LEU A CA 1
ATOM 597 C C . LEU A 1 77 ? 23.291 -3.986 -22.949 1.00 85.44 77 LEU A C 1
ATOM 599 O O . LEU A 1 77 ? 23.990 -4.974 -23.187 1.00 85.44 77 LEU A O 1
ATOM 603 N N . PHE A 1 78 ? 22.290 -3.602 -23.737 1.00 81.81 78 PHE A N 1
ATOM 604 C CA . PHE A 1 78 ? 21.862 -4.342 -24.921 1.00 81.81 78 PHE A CA 1
ATOM 605 C C . PHE A 1 78 ? 22.878 -4.271 -26.065 1.00 81.81 78 PHE A C 1
ATOM 607 O O . PHE A 1 78 ? 23.041 -5.243 -26.810 1.00 81.81 78 PHE A O 1
ATOM 614 N N . ALA A 1 79 ? 23.603 -3.155 -26.198 1.00 83.75 79 ALA A N 1
ATOM 615 C CA . ALA A 1 79 ? 24.646 -3.017 -27.211 1.00 83.75 79 ALA A CA 1
ATOM 616 C C . ALA A 1 79 ? 25.798 -3.995 -26.940 1.00 83.75 79 ALA A C 1
ATOM 618 O O . ALA A 1 79 ? 26.223 -4.706 -27.847 1.00 83.75 79 ALA A O 1
ATOM 619 N N . LYS A 1 80 ? 26.235 -4.110 -25.678 1.00 78.31 80 LYS A N 1
ATOM 620 C CA . LYS A 1 80 ? 27.251 -5.086 -25.252 1.00 78.31 80 LYS A CA 1
ATOM 621 C C . LYS A 1 80 ? 26.771 -6.529 -25.412 1.00 78.31 80 LYS A C 1
ATOM 623 O O . LYS A 1 80 ? 27.543 -7.376 -25.848 1.00 78.31 80 LYS A O 1
ATOM 628 N N . ALA A 1 81 ? 25.507 -6.814 -25.091 1.00 71.06 81 ALA A N 1
ATOM 629 C CA . ALA A 1 81 ? 24.922 -8.145 -25.278 1.00 71.06 81 ALA A CA 1
ATOM 630 C C . ALA A 1 81 ? 24.808 -8.549 -26.762 1.00 71.06 81 ALA A C 1
ATOM 632 O O . ALA A 1 81 ? 24.784 -9.734 -27.083 1.00 71.06 81 ALA A O 1
ATOM 633 N N . SER A 1 82 ? 24.779 -7.568 -27.669 1.00 66.62 82 SER A N 1
ATOM 634 C CA . SER A 1 82 ? 24.703 -7.775 -29.116 1.00 66.62 82 SER A CA 1
ATOM 635 C C . SER A 1 82 ? 26.055 -8.044 -29.801 1.00 66.62 82 SER A C 1
ATOM 637 O O . SER A 1 82 ? 26.060 -8.304 -31.007 1.00 66.62 82 SER A O 1
ATOM 639 N N . GLU A 1 83 ? 27.197 -7.950 -29.105 1.00 66.62 83 GLU A N 1
ATOM 640 C CA . GLU A 1 83 ? 28.516 -8.122 -29.734 1.00 66.62 83 GLU A CA 1
ATOM 641 C C . GLU A 1 83 ? 28.879 -9.608 -29.986 1.00 66.62 83 GLU A C 1
ATOM 643 O O . GLU A 1 83 ? 28.697 -10.446 -29.100 1.00 66.62 83 GLU A O 1
ATOM 648 N N . PRO A 1 84 ? 29.452 -9.983 -31.156 1.00 51.12 84 PRO A N 1
ATOM 649 C CA . PRO A 1 84 ? 29.578 -11.388 -31.575 1.00 51.12 84 PRO A CA 1
ATOM 650 C C . PRO A 1 84 ? 30.692 -12.224 -30.910 1.00 51.12 84 PRO A C 1
ATOM 652 O O . PRO A 1 84 ? 31.082 -13.248 -31.472 1.00 51.12 84 PRO A O 1
ATOM 655 N N . SER A 1 85 ? 31.248 -11.845 -29.753 1.00 49.25 85 SER A N 1
ATOM 656 C CA . SER A 1 85 ? 32.291 -12.656 -29.101 1.00 49.25 85 SER A CA 1
ATOM 657 C C . SER A 1 85 ? 32.407 -12.447 -27.585 1.00 49.25 85 SER A C 1
ATOM 659 O O . SER A 1 85 ? 33.214 -11.661 -27.106 1.00 49.25 85 SER A O 1
ATOM 661 N N . GLY A 1 86 ? 31.687 -13.279 -26.834 1.00 45.75 86 GLY A N 1
ATOM 662 C CA . GLY A 1 86 ? 32.302 -14.177 -25.854 1.00 45.75 86 GLY A CA 1
ATOM 663 C C . GLY A 1 86 ? 33.033 -13.583 -24.646 1.00 45.75 86 GLY A C 1
ATOM 664 O O . GLY A 1 86 ? 34.258 -13.638 -24.575 1.00 45.75 86 GLY A O 1
ATOM 665 N N . THR A 1 87 ? 32.275 -13.312 -23.586 1.00 34.69 87 THR A N 1
ATOM 666 C CA . THR A 1 87 ? 32.701 -13.714 -22.237 1.00 34.69 87 THR A CA 1
ATOM 667 C C . THR A 1 87 ? 31.561 -14.478 -21.582 1.00 34.69 87 THR A C 1
ATOM 669 O O . THR A 1 87 ? 30.613 -13.899 -21.059 1.00 34.69 87 THR A O 1
ATOM 672 N N . LEU A 1 88 ? 31.649 -15.810 -21.604 1.00 37.22 88 LEU A N 1
ATOM 673 C CA . LEU A 1 88 ? 30.872 -16.651 -20.698 1.00 37.22 88 LEU A CA 1
ATOM 674 C C . LEU A 1 88 ? 31.303 -16.293 -19.273 1.00 37.22 88 LEU A C 1
ATOM 676 O O . LEU A 1 88 ? 32.359 -16.722 -18.802 1.00 37.22 88 LEU A O 1
ATOM 680 N N . VAL A 1 89 ? 30.503 -15.476 -18.593 1.00 40.16 89 VAL A N 1
ATOM 681 C CA . VAL A 1 89 ? 30.658 -15.232 -17.161 1.00 40.16 89 VAL A CA 1
ATOM 682 C C . VAL A 1 89 ? 30.419 -16.574 -16.470 1.00 40.16 89 VAL A C 1
ATOM 684 O O . VAL A 1 89 ? 29.290 -17.056 -16.397 1.00 40.16 89 VAL A O 1
ATOM 687 N N . LYS A 1 90 ? 31.488 -17.218 -15.988 1.00 31.78 90 LYS A N 1
ATOM 688 C CA . LYS A 1 90 ? 31.362 -18.443 -15.189 1.00 31.78 90 LYS A CA 1
ATOM 689 C C . LYS A 1 90 ? 30.497 -18.147 -13.953 1.00 31.78 90 LYS A C 1
ATOM 691 O O . LYS A 1 90 ? 30.740 -17.136 -13.286 1.00 31.78 90 LYS A O 1
ATOM 696 N N . PRO A 1 91 ? 29.538 -19.016 -13.589 1.00 35.03 91 PRO A N 1
ATOM 697 C CA . PRO A 1 91 ? 28.816 -18.872 -12.338 1.00 35.03 91 PRO A CA 1
ATOM 698 C C . PRO A 1 91 ? 29.766 -19.265 -11.207 1.00 35.03 91 PRO A C 1
ATOM 700 O O . PRO A 1 91 ? 29.980 -20.443 -10.925 1.00 35.03 91 PRO A O 1
ATOM 703 N N . ALA A 1 92 ? 30.386 -18.279 -10.567 1.00 37.38 92 ALA A N 1
ATOM 704 C CA . ALA A 1 92 ? 31.135 -18.523 -9.347 1.00 37.38 92 ALA A CA 1
ATOM 705 C C . ALA A 1 92 ? 30.123 -18.718 -8.211 1.00 37.38 92 ALA A C 1
ATOM 707 O O . ALA A 1 92 ? 29.669 -17.750 -7.605 1.00 37.38 92 ALA A O 1
ATOM 708 N N . LYS A 1 93 ? 29.760 -19.975 -7.928 1.00 37.34 93 LYS A N 1
ATOM 709 C CA . LYS A 1 93 ? 29.018 -20.350 -6.709 1.00 37.34 93 LYS A CA 1
ATOM 710 C C . LYS A 1 93 ? 29.652 -19.741 -5.448 1.00 37.34 93 LYS A C 1
ATOM 712 O O . LYS A 1 93 ? 28.927 -19.336 -4.550 1.00 37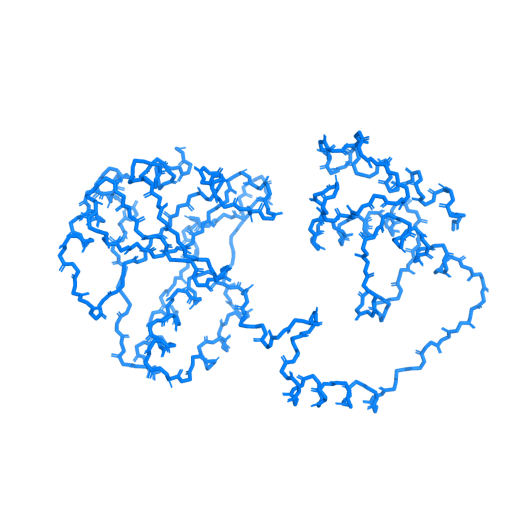.34 93 LYS A O 1
ATOM 717 N N . GLU A 1 94 ? 30.979 -19.604 -5.426 1.00 34.88 94 GLU A N 1
ATOM 718 C CA . GLU A 1 94 ? 31.730 -18.918 -4.365 1.00 34.88 94 GLU A CA 1
ATOM 719 C C . GLU A 1 94 ? 31.410 -17.423 -4.249 1.00 34.88 94 GLU A C 1
ATOM 721 O O . GLU A 1 94 ? 31.354 -16.902 -3.143 1.00 34.88 94 GLU A O 1
ATOM 726 N N . LEU A 1 95 ? 31.153 -16.728 -5.362 1.00 38.62 95 LEU A N 1
ATOM 727 C CA . LEU A 1 95 ? 30.874 -15.291 -5.346 1.00 38.62 95 LEU A CA 1
ATOM 728 C C . LEU A 1 95 ? 29.432 -14.998 -4.917 1.00 38.62 95 LEU A C 1
ATOM 730 O O . LEU A 1 95 ? 29.190 -13.995 -4.262 1.00 38.62 95 LEU A O 1
ATOM 734 N N . VAL A 1 96 ? 28.483 -15.874 -5.268 1.00 39.88 96 VAL A N 1
ATOM 735 C CA . VAL A 1 96 ? 27.077 -15.753 -4.841 1.00 39.88 96 VAL A CA 1
ATOM 736 C C . VAL A 1 96 ? 26.951 -15.993 -3.341 1.00 39.88 96 VAL A C 1
ATOM 738 O O . VAL A 1 96 ? 26.269 -15.228 -2.672 1.00 39.88 96 VAL A O 1
ATOM 741 N N . LEU A 1 97 ? 27.646 -17.002 -2.803 1.00 40.06 97 LEU A N 1
ATOM 742 C CA . LEU A 1 97 ? 27.637 -17.268 -1.366 1.00 40.06 97 LEU A CA 1
ATOM 743 C C . LEU A 1 97 ? 28.352 -16.153 -0.593 1.00 40.06 97 LEU A C 1
ATOM 745 O O . LEU A 1 97 ? 27.783 -15.617 0.345 1.00 40.06 97 LEU A O 1
ATOM 749 N N . ALA A 1 98 ? 29.532 -15.717 -1.051 1.00 43.56 98 ALA A N 1
ATOM 750 C CA . ALA A 1 98 ? 30.269 -14.624 -0.417 1.00 43.56 98 ALA A CA 1
ATOM 751 C C . ALA A 1 98 ? 29.541 -13.271 -0.512 1.00 43.56 98 ALA A C 1
ATOM 753 O O . ALA A 1 98 ? 29.677 -12.440 0.383 1.00 43.56 98 ALA A O 1
ATOM 754 N N . ARG A 1 99 ? 28.771 -13.038 -1.583 1.00 40.81 99 ARG A N 1
ATOM 755 C CA . ARG A 1 99 ? 27.895 -11.869 -1.724 1.00 40.81 99 ARG A CA 1
ATOM 756 C C . ARG A 1 99 ? 26.705 -11.974 -0.776 1.00 40.81 99 ARG A C 1
ATOM 758 O O . ARG A 1 99 ? 26.510 -11.049 -0.010 1.00 40.81 99 ARG A O 1
ATOM 765 N N . ALA A 1 100 ? 25.994 -13.100 -0.752 1.00 42.44 100 ALA A N 1
ATOM 766 C CA . ALA A 1 100 ? 24.854 -13.312 0.141 1.00 42.44 100 ALA A CA 1
ATOM 767 C C . ALA A 1 100 ? 25.249 -13.276 1.629 1.00 42.44 100 ALA A C 1
ATOM 769 O O . ALA A 1 100 ? 24.510 -12.745 2.448 1.00 42.44 100 ALA A O 1
ATOM 770 N N . GLU A 1 101 ? 26.420 -13.804 1.995 1.00 50.09 101 GLU A N 1
ATOM 771 C CA . GLU A 1 101 ? 26.963 -13.741 3.358 1.00 50.09 101 GLU A CA 1
ATOM 772 C C . GLU A 1 101 ? 27.355 -12.314 3.747 1.00 50.09 101 GLU A C 1
ATOM 774 O O . GLU A 1 101 ? 27.099 -11.892 4.875 1.00 50.09 101 GLU A O 1
ATOM 779 N N . ARG A 1 102 ? 27.940 -11.555 2.814 1.00 46.78 102 ARG A N 1
ATOM 780 C CA . ARG A 1 102 ? 28.300 -10.152 3.025 1.00 46.78 102 ARG A CA 1
ATOM 781 C C . ARG A 1 102 ? 27.058 -9.261 3.087 1.00 46.78 102 ARG A C 1
ATOM 783 O O . ARG A 1 102 ? 26.937 -8.490 4.024 1.00 46.78 102 ARG A O 1
ATOM 790 N N . GLU A 1 103 ? 26.095 -9.451 2.190 1.00 46.47 103 GLU A N 1
ATOM 791 C CA . GLU A 1 103 ? 24.779 -8.804 2.205 1.00 46.47 103 GLU A CA 1
ATOM 792 C C . GLU A 1 103 ? 24.003 -9.150 3.487 1.00 46.47 103 GLU A C 1
ATOM 794 O O . GLU A 1 103 ? 23.433 -8.273 4.125 1.00 46.47 103 GLU A O 1
ATOM 799 N N . ALA A 1 104 ? 24.043 -10.398 3.959 1.00 48.44 104 ALA A N 1
ATOM 800 C CA . ALA A 1 104 ? 23.430 -10.775 5.233 1.00 48.44 104 ALA A CA 1
ATOM 801 C C . ALA A 1 104 ? 24.133 -10.134 6.446 1.00 48.44 104 ALA A C 1
ATOM 803 O O . ALA A 1 104 ? 23.459 -9.723 7.394 1.00 48.44 104 ALA A O 1
ATOM 804 N N . ALA A 1 105 ? 25.467 -10.037 6.428 1.00 52.06 105 ALA A N 1
ATOM 805 C CA . ALA A 1 105 ? 26.259 -9.422 7.496 1.00 52.06 105 ALA A CA 1
ATOM 806 C C . ALA A 1 105 ? 26.117 -7.892 7.533 1.00 52.06 105 ALA A C 1
ATOM 808 O O . ALA A 1 105 ? 26.022 -7.303 8.609 1.00 52.06 105 ALA A O 1
ATOM 809 N N . GLU A 1 106 ? 26.067 -7.263 6.363 1.00 52.12 106 GLU A N 1
ATOM 810 C CA . GLU A 1 106 ? 25.927 -5.818 6.173 1.00 52.12 106 GLU A CA 1
ATOM 811 C C . GLU A 1 106 ? 24.462 -5.380 6.165 1.00 52.12 106 GLU A C 1
ATOM 813 O O . GLU A 1 106 ? 24.191 -4.187 6.097 1.00 52.12 106 GLU A O 1
ATOM 818 N N . ARG A 1 107 ? 23.517 -6.328 6.296 1.00 49.53 107 ARG A N 1
ATOM 819 C CA . ARG A 1 107 ? 22.081 -6.067 6.199 1.00 49.53 107 ARG A CA 1
ATOM 820 C C . ARG A 1 107 ? 21.768 -5.337 4.897 1.00 49.53 107 ARG A C 1
ATOM 822 O O . ARG A 1 107 ? 21.112 -4.324 4.926 1.00 49.53 107 ARG A O 1
ATOM 829 N N . ILE A 1 108 ? 22.214 -5.832 3.759 1.00 43.41 108 ILE A N 1
ATOM 830 C CA . ILE A 1 108 ? 21.904 -5.274 2.446 1.00 43.41 108 ILE A CA 1
ATOM 831 C C . ILE A 1 108 ? 20.870 -6.208 1.810 1.00 43.41 108 ILE A C 1
ATOM 833 O O . ILE A 1 108 ? 21.068 -7.417 1.723 1.00 43.41 108 ILE A O 1
ATOM 837 N N . GLY A 1 109 ? 19.707 -5.676 1.451 1.00 44.62 109 GLY A N 1
ATOM 838 C CA . GLY A 1 109 ? 18.678 -6.374 0.693 1.00 44.62 109 GLY A CA 1
ATOM 839 C C . GLY A 1 109 ? 19.156 -6.691 -0.723 1.00 44.62 109 GLY A C 1
ATOM 840 O O . GLY A 1 109 ? 20.142 -6.142 -1.204 1.00 44.62 109 GLY A O 1
ATOM 841 N N . VAL A 1 110 ? 18.416 -7.544 -1.432 1.00 40.59 110 VAL A N 1
ATOM 842 C CA . VAL A 1 110 ? 18.778 -8.051 -2.777 1.00 40.59 110 VAL A CA 1
ATOM 843 C C . VAL A 1 110 ? 18.937 -6.933 -3.835 1.00 40.59 110 VAL A C 1
ATOM 845 O O . VAL A 1 110 ? 19.464 -7.169 -4.919 1.00 40.59 110 VAL A O 1
ATOM 848 N N . HIS A 1 111 ? 18.531 -5.704 -3.496 1.00 40.00 111 HIS A N 1
ATOM 849 C CA . HIS A 1 111 ? 18.633 -4.488 -4.307 1.00 40.00 111 HIS A CA 1
ATOM 850 C C . HIS A 1 111 ? 19.593 -3.422 -3.740 1.00 40.00 111 HIS A C 1
ATOM 852 O O . HIS A 1 111 ? 19.501 -2.266 -4.128 1.00 40.00 111 HIS A O 1
ATOM 858 N N . GLY A 1 112 ? 20.506 -3.764 -2.823 1.00 37.28 112 GLY A N 1
ATOM 859 C CA . GLY A 1 112 ? 21.521 -2.809 -2.353 1.00 37.28 112 GLY A CA 1
ATOM 860 C C . GLY A 1 112 ? 21.072 -1.839 -1.250 1.00 37.28 112 GLY A C 1
ATOM 861 O O . GLY A 1 112 ? 21.869 -1.008 -0.828 1.00 37.28 112 GLY A O 1
ATOM 862 N N . GLU A 1 113 ? 19.839 -1.940 -0.744 1.00 41.72 113 GLU A N 1
ATOM 863 C CA . GLU A 1 113 ? 19.335 -1.090 0.351 1.00 41.72 113 GLU A CA 1
ATOM 864 C C . GLU A 1 113 ? 19.386 -1.819 1.710 1.00 41.72 113 GLU A C 1
ATOM 866 O O . GLU A 1 113 ? 19.255 -3.039 1.743 1.00 41.72 113 GLU A O 1
ATOM 871 N N . ASP A 1 114 ? 19.542 -1.101 2.831 1.00 36.34 114 ASP A N 1
ATOM 872 C CA . ASP A 1 114 ? 19.502 -1.658 4.199 1.00 36.34 114 ASP A CA 1
ATOM 873 C C . ASP A 1 114 ? 18.333 -2.648 4.390 1.00 36.34 114 ASP A C 1
ATOM 875 O O . ASP A 1 114 ? 17.217 -2.360 3.962 1.00 36.34 114 ASP A O 1
ATOM 879 N N . PHE A 1 115 ? 18.584 -3.788 5.050 1.00 40.50 115 PHE A N 1
ATOM 880 C CA . PHE A 1 115 ? 17.840 -5.054 5.049 1.00 40.50 115 PHE A CA 1
ATOM 881 C C . PHE A 1 115 ? 16.355 -4.783 4.898 1.00 40.50 115 PHE A C 1
ATOM 883 O O . PHE A 1 115 ? 15.645 -4.464 5.854 1.00 40.50 115 PHE A O 1
ATOM 890 N N . VAL A 1 116 ? 15.943 -4.821 3.634 1.00 44.16 116 VAL A N 1
ATOM 891 C CA . VAL A 1 116 ? 14.685 -4.258 3.174 1.00 44.16 116 VAL A CA 1
ATOM 892 C C . VAL A 1 116 ? 13.593 -5.188 3.669 1.00 44.16 116 VAL A C 1
ATOM 894 O O . VAL A 1 116 ? 13.395 -6.271 3.129 1.00 44.16 116 VAL A O 1
ATOM 897 N N . ASP A 1 117 ? 12.906 -4.761 4.726 1.00 44.31 117 ASP A N 1
ATOM 898 C CA . ASP A 1 117 ? 11.601 -5.279 5.129 1.00 44.31 117 ASP A CA 1
ATOM 899 C C . ASP A 1 117 ? 10.767 -5.594 3.879 1.00 44.31 117 ASP A C 1
ATOM 901 O O . ASP A 1 117 ? 10.644 -4.743 2.989 1.00 44.31 117 ASP A O 1
ATOM 905 N N . ILE A 1 118 ? 10.310 -6.840 3.785 1.00 48.38 118 ILE A N 1
ATOM 906 C CA . ILE A 1 118 ? 9.839 -7.476 2.555 1.00 48.38 118 ILE A CA 1
ATOM 907 C C . ILE A 1 118 ? 8.553 -6.777 2.077 1.00 48.38 118 ILE A C 1
ATOM 909 O O . ILE A 1 118 ? 7.483 -6.986 2.643 1.00 48.38 118 ILE A O 1
ATOM 913 N N . LYS A 1 119 ? 8.646 -5.969 1.011 1.00 57.19 119 LYS A N 1
ATOM 914 C CA . LYS A 1 119 ? 7.514 -5.260 0.377 1.00 57.19 119 LYS A CA 1
ATOM 915 C C . LYS A 1 119 ? 6.769 -6.161 -0.610 1.00 57.19 119 LYS A C 1
ATOM 917 O O . LYS A 1 119 ? 6.831 -5.950 -1.817 1.00 57.19 119 LYS A O 1
ATOM 922 N N . VAL A 1 120 ? 6.174 -7.247 -0.123 1.00 62.78 120 VAL A N 1
ATOM 923 C CA . VAL A 1 120 ? 5.552 -8.256 -1.009 1.00 62.78 120 VAL A CA 1
ATOM 924 C C . VAL A 1 120 ? 4.033 -8.258 -0.903 1.00 62.78 120 VAL A C 1
ATOM 926 O O . VAL A 1 120 ? 3.360 -8.610 -1.866 1.00 62.78 120 VAL A O 1
ATOM 929 N N . HIS A 1 121 ? 3.468 -7.872 0.244 1.00 76.06 121 HIS A N 1
ATOM 930 C CA . HIS A 1 121 ? 2.031 -7.997 0.457 1.00 76.06 121 HIS A CA 1
ATOM 931 C C . HIS A 1 121 ? 1.526 -6.996 1.500 1.00 76.06 121 HIS A C 1
ATOM 933 O O . HIS A 1 121 ? 1.661 -7.215 2.704 1.00 76.06 121 HIS A O 1
ATOM 939 N N . CYS A 1 122 ? 0.844 -5.941 1.046 1.00 81.75 122 CYS A N 1
ATOM 940 C CA . CYS A 1 122 ? 0.400 -4.828 1.888 1.00 81.75 122 CYS A CA 1
ATOM 941 C C . CYS A 1 122 ? -0.417 -5.265 3.118 1.00 81.75 122 CYS A C 1
ATOM 943 O O . CYS A 1 122 ? -0.156 -4.802 4.227 1.00 81.75 122 CYS A O 1
ATOM 945 N N . PHE A 1 123 ? -1.335 -6.230 2.986 1.00 86.88 123 PHE A N 1
ATOM 946 C CA . PHE A 1 123 ? -2.038 -6.817 4.141 1.00 86.88 123 PHE A CA 1
ATOM 947 C C . PHE A 1 123 ? -1.078 -7.400 5.197 1.00 86.88 123 PHE A C 1
ATOM 949 O O . PHE A 1 123 ? -1.188 -7.084 6.382 1.00 86.88 123 PHE A O 1
ATOM 956 N N . VAL A 1 124 ? -0.119 -8.232 4.778 1.00 88.75 124 VAL A N 1
ATOM 957 C CA . VAL A 1 124 ? 0.852 -8.894 5.664 1.00 88.75 124 VAL A CA 1
ATOM 958 C C . VAL A 1 124 ? 1.751 -7.862 6.332 1.00 88.75 124 VAL A C 1
ATOM 960 O O . VAL A 1 124 ? 1.929 -7.920 7.547 1.00 88.75 124 VAL A O 1
ATOM 963 N N . SER A 1 125 ? 2.226 -6.866 5.583 1.00 88.56 125 SER A N 1
ATOM 964 C CA . SER A 1 125 ? 3.016 -5.751 6.112 1.00 88.56 125 SER A CA 1
ATOM 965 C C . SER A 1 125 ? 2.270 -4.993 7.217 1.00 88.56 125 SER A C 1
ATOM 967 O O . SER A 1 125 ? 2.840 -4.741 8.284 1.00 88.56 125 SER A O 1
ATOM 969 N N . ASN A 1 126 ? 0.979 -4.705 7.016 1.00 90.06 126 ASN A N 1
ATOM 970 C CA . ASN A 1 126 ? 0.140 -4.062 8.029 1.00 90.06 126 ASN A CA 1
ATOM 971 C C . ASN A 1 126 ? -0.072 -4.945 9.265 1.00 90.06 126 ASN A C 1
ATOM 973 O O . ASN A 1 126 ? 0.082 -4.481 10.392 1.00 90.06 126 ASN A O 1
ATOM 977 N N . VAL A 1 127 ? -0.376 -6.230 9.083 1.00 91.12 127 VAL A N 1
ATOM 978 C CA . VAL A 1 127 ? -0.549 -7.166 10.204 1.00 91.12 127 VAL A CA 1
ATOM 979 C C . VAL A 1 127 ? 0.759 -7.321 11.007 1.00 91.12 127 VAL A C 1
ATOM 981 O O . VAL A 1 127 ? 0.751 -7.291 12.241 1.00 91.12 127 VAL A O 1
ATOM 984 N N . CYS A 1 128 ? 1.906 -7.398 10.328 1.00 91.12 128 CYS A N 1
ATOM 985 C CA . CYS A 1 128 ? 3.227 -7.461 10.954 1.00 91.12 128 CYS A CA 1
ATOM 986 C C . CYS A 1 128 ? 3.621 -6.183 11.701 1.00 91.12 128 CYS A C 1
ATOM 988 O O . CYS A 1 128 ? 4.493 -6.253 12.569 1.00 91.12 128 CYS A O 1
ATOM 990 N N . HIS A 1 129 ? 3.007 -5.033 11.410 1.00 90.69 129 HIS A N 1
ATOM 991 C CA . HIS A 1 129 ? 3.306 -3.788 12.115 1.00 90.69 129 HIS A CA 1
ATOM 992 C C . HIS A 1 129 ? 3.100 -3.937 13.625 1.00 90.69 129 HIS A C 1
ATOM 994 O O . HIS A 1 129 ? 3.995 -3.617 14.404 1.00 90.69 129 HIS A O 1
ATOM 1000 N N . ALA A 1 130 ? 1.983 -4.534 14.051 1.00 89.00 130 ALA A N 1
ATOM 1001 C CA . ALA A 1 130 ? 1.698 -4.760 15.467 1.00 89.00 130 ALA A CA 1
ATOM 1002 C C . ALA A 1 130 ? 2.762 -5.638 16.160 1.00 89.00 130 ALA A C 1
ATOM 1004 O O . ALA A 1 130 ? 3.099 -5.413 17.323 1.00 89.00 130 ALA A O 1
ATOM 1005 N N . VAL A 1 131 ? 3.319 -6.617 15.441 1.00 91.19 131 VAL A N 1
ATOM 1006 C CA . VAL A 1 131 ? 4.393 -7.502 15.926 1.00 91.19 131 VAL A CA 1
ATOM 1007 C C . VAL A 1 131 ? 5.704 -6.726 16.073 1.00 91.19 131 VAL A C 1
ATOM 1009 O O . VAL A 1 131 ? 6.372 -6.827 17.105 1.00 91.19 131 VAL A O 1
ATOM 1012 N N . LYS A 1 132 ? 6.036 -5.891 15.078 1.00 89.12 132 LYS A N 1
ATOM 1013 C CA . LYS A 1 132 ? 7.222 -5.019 15.078 1.00 89.12 132 LYS A CA 1
ATOM 1014 C C . LYS A 1 132 ? 7.198 -4.021 16.234 1.00 89.12 132 LYS A C 1
ATOM 1016 O O . LYS A 1 132 ? 8.203 -3.888 16.925 1.00 89.12 132 LYS A O 1
ATOM 1021 N N . GLN A 1 133 ? 6.048 -3.406 16.518 1.00 88.69 133 GLN A N 1
ATOM 1022 C CA . GLN A 1 133 ? 5.888 -2.483 17.655 1.00 88.69 133 GLN A CA 1
ATOM 1023 C C . GLN A 1 133 ? 6.138 -3.154 19.016 1.00 88.69 133 GLN A C 1
ATOM 1025 O O . GLN A 1 133 ? 6.497 -2.500 19.992 1.00 88.69 133 GLN A O 1
ATOM 1030 N N . ARG A 1 134 ? 5.988 -4.481 19.091 1.00 88.31 134 ARG A N 1
ATOM 1031 C CA . ARG A 1 134 ? 6.304 -5.290 20.279 1.00 88.31 134 ARG A CA 1
ATOM 1032 C C . ARG A 1 134 ? 7.718 -5.878 20.254 1.00 88.31 134 ARG A C 1
ATOM 1034 O O . ARG A 1 134 ? 8.050 -6.646 21.151 1.00 88.31 134 ARG A O 1
ATOM 1041 N N . GLN A 1 135 ? 8.533 -5.528 19.257 1.00 88.94 135 GLN A N 1
ATOM 1042 C CA . GLN A 1 135 ? 9.890 -6.047 19.045 1.00 88.94 135 GLN A CA 1
ATOM 1043 C C . GLN A 1 135 ? 9.942 -7.581 18.938 1.00 88.94 135 GLN A C 1
ATOM 1045 O O . GLN A 1 135 ? 10.934 -8.215 19.294 1.00 88.94 135 GLN A O 1
ATOM 1050 N N . LEU A 1 136 ? 8.857 -8.187 18.451 1.00 89.25 136 LEU A N 1
ATOM 1051 C CA . LEU A 1 136 ? 8.774 -9.618 18.187 1.00 89.25 136 LEU A CA 1
ATOM 1052 C C . LEU A 1 136 ? 9.206 -9.921 16.746 1.00 89.25 136 LEU A C 1
ATOM 1054 O O . LEU A 1 136 ? 9.151 -9.064 15.859 1.00 89.25 136 LEU A O 1
ATOM 1058 N N . ASP A 1 137 ? 9.622 -11.162 16.500 1.00 88.94 137 ASP A N 1
ATOM 1059 C CA . ASP A 1 137 ? 10.034 -11.589 15.164 1.00 88.94 137 ASP A CA 1
ATOM 1060 C C . ASP A 1 137 ? 8.819 -11.803 14.248 1.00 88.94 137 ASP A C 1
ATOM 1062 O O . ASP A 1 137 ? 8.052 -12.756 14.393 1.00 88.94 137 ASP A O 1
ATOM 1066 N N . HIS A 1 138 ? 8.648 -10.901 13.285 1.00 88.81 138 HIS A N 1
ATOM 1067 C CA . HIS A 1 138 ? 7.554 -10.905 12.314 1.00 88.81 138 HIS A CA 1
ATOM 1068 C C . HIS A 1 138 ? 7.855 -11.747 11.061 1.00 88.81 138 HIS A C 1
ATOM 1070 O O . HIS A 1 138 ? 6.944 -12.052 10.295 1.00 88.81 138 HIS A O 1
ATOM 1076 N N . ARG A 1 139 ? 9.120 -12.131 10.836 1.00 86.38 139 ARG A N 1
ATOM 1077 C CA . ARG A 1 139 ? 9.572 -12.813 9.609 1.00 86.38 139 ARG A CA 1
ATOM 1078 C C . ARG A 1 139 ? 8.903 -14.171 9.367 1.00 86.38 139 ARG A C 1
ATOM 1080 O O . ARG A 1 139 ? 8.602 -14.450 8.208 1.00 86.38 139 ARG A O 1
ATOM 1087 N N . PRO A 1 140 ? 8.604 -15.003 10.391 1.00 88.56 140 PRO A N 1
ATOM 1088 C CA . PRO A 1 140 ? 7.888 -16.261 10.178 1.00 88.56 140 PRO A CA 1
ATOM 1089 C C . PRO A 1 140 ? 6.538 -16.093 9.472 1.00 88.56 140 PRO A C 1
ATOM 1091 O O . PRO A 1 140 ? 6.099 -17.004 8.778 1.00 88.56 140 PRO A O 1
ATOM 1094 N N . PHE A 1 141 ? 5.892 -14.931 9.597 1.00 87.94 141 PHE A N 1
ATOM 1095 C CA . PHE A 1 141 ? 4.609 -14.685 8.946 1.00 87.94 141 PHE A CA 1
ATOM 1096 C C . PHE A 1 141 ? 4.716 -14.550 7.418 1.00 87.94 141 PHE A C 1
ATOM 1098 O O . PHE A 1 141 ? 3.762 -14.852 6.704 1.00 87.94 141 PHE A O 1
ATOM 1105 N N . PHE A 1 142 ? 5.892 -14.188 6.891 1.00 83.69 142 PHE A N 1
ATOM 1106 C CA . PHE A 1 142 ? 6.122 -14.069 5.448 1.00 83.69 142 PHE A CA 1
ATOM 1107 C C . PHE A 1 142 ? 6.250 -15.426 4.735 1.00 83.69 142 PHE A C 1
ATOM 1109 O O . PHE A 1 142 ? 6.132 -15.490 3.512 1.00 83.69 142 PHE A O 1
ATOM 1116 N N . PHE A 1 143 ? 6.419 -16.530 5.473 1.00 79.31 143 PHE A N 1
ATOM 1117 C CA . PHE A 1 143 ? 6.599 -17.875 4.905 1.00 79.31 143 PHE A CA 1
ATOM 1118 C C . PHE A 1 143 ? 5.357 -18.431 4.179 1.00 79.31 143 PHE A C 1
ATOM 1120 O O . PHE A 1 143 ? 5.449 -19.484 3.555 1.00 79.31 143 PHE A O 1
ATOM 1127 N N . GLY A 1 144 ? 4.213 -17.740 4.237 1.00 69.94 144 GLY A N 1
ATOM 1128 C CA . GLY A 1 144 ? 2.985 -18.090 3.511 1.00 69.94 144 GLY A CA 1
ATOM 1129 C C . GLY A 1 144 ? 2.625 -17.145 2.359 1.00 69.94 144 GLY A C 1
ATOM 1130 O O . GLY A 1 144 ? 1.601 -17.340 1.721 1.00 69.94 144 GLY A O 1
ATOM 1131 N N . VAL A 1 145 ? 3.434 -16.114 2.093 1.00 76.19 145 VAL A N 1
ATOM 1132 C CA . VAL A 1 145 ? 3.101 -15.082 1.093 1.00 76.19 145 VAL A CA 1
ATOM 1133 C C . VAL A 1 145 ? 3.263 -15.578 -0.345 1.00 76.19 145 VAL A C 1
ATOM 1135 O O . VAL A 1 145 ? 2.537 -15.142 -1.229 1.00 76.19 145 VAL A O 1
ATOM 1138 N N . TRP A 1 146 ? 4.185 -16.510 -0.584 1.00 68.75 146 TRP A N 1
ATOM 1139 C CA . TRP A 1 146 ? 4.473 -17.055 -1.916 1.00 68.75 146 TRP A CA 1
ATOM 1140 C C . TRP A 1 146 ? 3.307 -17.841 -2.542 1.00 68.75 146 TRP A C 1
ATOM 1142 O O . TRP A 1 146 ? 3.303 -18.032 -3.752 1.00 68.75 146 TRP A O 1
ATOM 1152 N N . ASP A 1 147 ? 2.336 -18.273 -1.732 1.00 67.00 147 ASP A N 1
ATOM 1153 C CA . ASP A 1 147 ? 1.124 -18.993 -2.159 1.00 67.00 147 ASP A CA 1
ATOM 1154 C C . ASP A 1 147 ? -0.138 -18.114 -2.021 1.00 67.00 147 ASP A C 1
ATOM 1156 O O . ASP A 1 147 ? -1.268 -18.601 -1.990 1.00 67.00 147 ASP A O 1
ATOM 1160 N N . ALA A 1 148 ? 0.035 -16.792 -1.883 1.00 67.38 148 ALA A N 1
ATOM 1161 C CA . ALA A 1 148 ? -1.086 -15.863 -1.834 1.00 67.38 148 ALA A CA 1
ATOM 1162 C C . ALA A 1 148 ? -1.800 -15.834 -3.193 1.00 67.38 148 ALA A C 1
ATOM 1164 O O . ALA A 1 148 ? -1.197 -15.543 -4.228 1.00 67.38 148 ALA A O 1
ATOM 1165 N N . GLY A 1 149 ? -3.100 -16.130 -3.187 1.00 59.59 149 GLY A N 1
ATOM 1166 C CA . GLY A 1 149 ? -3.921 -16.065 -4.390 1.00 59.59 149 GLY A CA 1
ATOM 1167 C C . GLY A 1 149 ? -3.988 -14.646 -4.955 1.00 59.59 149 GLY A C 1
ATOM 1168 O O . GLY A 1 149 ? -4.051 -13.668 -4.212 1.00 59.59 149 GLY A O 1
ATOM 1169 N N . PHE A 1 150 ? -4.028 -14.541 -6.279 1.00 62.56 150 PHE A N 1
ATOM 1170 C CA . PHE A 1 150 ? -4.329 -13.305 -6.992 1.00 62.56 150 PHE A CA 1
ATOM 1171 C C . PHE A 1 150 ? -5.505 -13.547 -7.934 1.00 62.56 150 PHE A C 1
ATOM 1173 O O . PHE A 1 150 ? -5.736 -14.667 -8.393 1.00 62.56 150 PHE A O 1
ATOM 1180 N N . ALA A 1 151 ? -6.244 -12.488 -8.230 1.00 58.78 151 ALA A N 1
ATOM 1181 C CA . ALA A 1 151 ? -7.293 -12.516 -9.232 1.00 58.78 151 ALA A CA 1
ATOM 1182 C C . ALA A 1 151 ? -7.000 -11.474 -10.302 1.00 58.78 151 ALA A C 1
ATOM 1184 O O . ALA A 1 151 ? -6.313 -10.483 -10.052 1.00 58.78 151 ALA A O 1
ATOM 1185 N N . VAL A 1 152 ? -7.521 -11.714 -11.498 1.00 59.78 152 VAL A N 1
ATOM 1186 C CA . VAL A 1 152 ? -7.361 -10.836 -12.652 1.00 59.78 152 VAL A CA 1
ATOM 1187 C C . VAL A 1 152 ? -8.748 -10.562 -13.227 1.00 59.78 152 VAL A C 1
ATOM 1189 O O . VAL A 1 152 ? -9.560 -11.480 -13.351 1.00 59.78 152 VAL A O 1
ATOM 1192 N N . ASP A 1 153 ? -9.051 -9.304 -13.532 1.00 62.00 153 ASP A N 1
ATOM 1193 C CA . ASP A 1 153 ? -10.323 -8.909 -14.125 1.00 62.00 153 ASP A CA 1
ATOM 1194 C C . ASP A 1 153 ? -10.386 -9.233 -15.631 1.00 62.00 153 ASP A C 1
ATOM 1196 O O . ASP A 1 153 ? -9.440 -9.722 -16.253 1.00 62.00 153 ASP A O 1
ATOM 1200 N N . LYS A 1 154 ? -11.533 -8.941 -16.254 1.00 64.56 154 LYS A N 1
ATOM 1201 C CA . LYS A 1 154 ? -11.758 -9.172 -17.693 1.00 64.56 154 LYS A CA 1
ATOM 1202 C C . LYS A 1 154 ? -10.852 -8.330 -18.604 1.00 64.56 154 LYS A C 1
ATOM 1204 O O . LYS A 1 154 ? -10.773 -8.621 -19.794 1.00 64.56 154 LYS A O 1
ATOM 1209 N N . SER A 1 155 ? -10.211 -7.301 -18.058 1.00 57.19 155 SER A N 1
ATOM 1210 C CA . SER A 1 155 ? -9.282 -6.401 -18.742 1.00 57.19 155 SER A CA 1
ATOM 1211 C C . SER A 1 155 ? -7.819 -6.772 -18.473 1.00 57.19 155 SER A C 1
ATOM 1213 O O . SER A 1 155 ? -6.936 -5.979 -18.787 1.00 57.19 155 SER A O 1
ATOM 1215 N N . TRP A 1 156 ? -7.559 -7.956 -17.903 1.00 52.16 156 TRP A N 1
ATOM 1216 C CA . TRP A 1 156 ? -6.228 -8.437 -17.524 1.00 52.16 156 TRP A CA 1
ATOM 1217 C C . TRP A 1 156 ? -5.529 -7.608 -16.429 1.00 52.16 156 TRP A C 1
ATOM 1219 O O . TRP A 1 156 ? -4.305 -7.622 -16.328 1.00 52.16 156 TRP A O 1
ATOM 1229 N N . ARG A 1 157 ? -6.290 -6.912 -15.572 1.00 51.91 157 ARG A N 1
ATOM 1230 C CA . ARG A 1 157 ? -5.761 -6.140 -14.431 1.00 51.91 157 ARG A CA 1
ATOM 1231 C C . ARG A 1 157 ? -5.918 -6.911 -13.127 1.00 51.91 157 ARG A C 1
ATOM 1233 O O . ARG A 1 157 ? -6.895 -7.636 -12.963 1.00 51.91 157 ARG A O 1
ATOM 1240 N N . LEU A 1 158 ? -4.993 -6.744 -12.180 1.00 55.44 158 LEU A N 1
ATOM 1241 C CA . LEU A 1 158 ? -5.106 -7.367 -10.855 1.00 55.44 158 LEU A CA 1
ATOM 1242 C C . LEU A 1 158 ? -6.400 -6.911 -10.154 1.00 55.44 158 LEU A C 1
ATOM 1244 O O . LEU A 1 158 ? -6.639 -5.722 -9.953 1.00 55.44 158 LEU A O 1
ATOM 1248 N N . ALA A 1 159 ? -7.247 -7.873 -9.796 1.00 56.75 159 ALA A N 1
ATOM 1249 C CA . ALA A 1 159 ? -8.575 -7.663 -9.239 1.00 56.75 159 ALA A CA 1
ATOM 1250 C C . ALA A 1 159 ? -8.578 -7.922 -7.729 1.00 56.75 159 ALA A C 1
ATOM 1252 O O . ALA A 1 159 ? -8.879 -9.018 -7.273 1.00 56.75 159 ALA A O 1
ATOM 1253 N N . TYR A 1 160 ? -8.283 -6.898 -6.934 1.00 58.34 160 TYR A N 1
ATOM 1254 C CA . TYR A 1 160 ? -8.104 -7.028 -5.479 1.00 58.34 160 TYR A CA 1
ATOM 1255 C C . TYR A 1 160 ? -9.395 -7.266 -4.671 1.00 58.34 160 TYR A C 1
ATOM 1257 O O . TYR A 1 160 ? -9.334 -7.695 -3.521 1.00 58.34 160 TYR A O 1
ATOM 1265 N N . HIS A 1 161 ? -10.565 -7.024 -5.269 1.00 59.97 161 HIS A N 1
ATOM 1266 C CA . HIS A 1 161 ? -11.879 -7.281 -4.661 1.00 59.97 161 HIS A CA 1
ATOM 1267 C C . HIS A 1 161 ? -12.557 -8.552 -5.182 1.00 59.97 161 HIS A C 1
ATOM 1269 O O . HIS A 1 161 ? -13.750 -8.753 -4.946 1.00 59.97 161 HIS A O 1
ATOM 1275 N N . ALA A 1 162 ? -11.837 -9.392 -5.923 1.00 62.00 162 ALA A N 1
ATOM 1276 C CA . ALA A 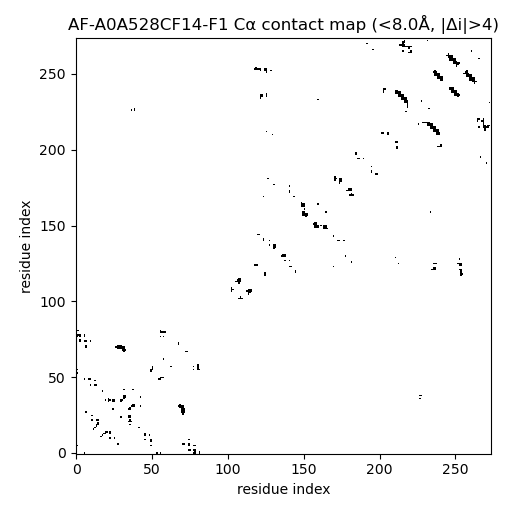1 162 ? -12.418 -10.618 -6.434 1.00 62.00 162 ALA A CA 1
ATOM 1277 C C . ALA A 1 162 ? -12.840 -11.537 -5.281 1.00 62.00 162 ALA A C 1
ATOM 1279 O O . ALA A 1 162 ? -12.151 -11.642 -4.264 1.00 62.00 162 ALA A O 1
ATOM 1280 N N . SER A 1 163 ? -13.968 -12.229 -5.450 1.00 61.56 163 SER A N 1
ATOM 1281 C CA . SER A 1 163 ? -14.495 -13.181 -4.465 1.00 61.56 163 SER A CA 1
ATOM 1282 C C . SER A 1 163 ? -13.509 -14.293 -4.110 1.00 61.56 163 SER A C 1
ATOM 1284 O O . SER A 1 163 ? -13.629 -14.903 -3.050 1.00 61.56 163 SER A O 1
ATOM 1286 N N . GLU A 1 164 ? -12.545 -14.554 -4.992 1.00 62.50 164 GLU A N 1
ATOM 1287 C CA . GLU A 1 164 ? -11.527 -15.584 -4.818 1.00 62.50 164 GLU A CA 1
ATOM 1288 C C . GLU A 1 164 ? -10.374 -15.148 -3.896 1.00 62.50 164 GLU A C 1
ATOM 1290 O O . GLU A 1 164 ? -9.635 -16.006 -3.412 1.00 62.50 164 GLU A O 1
ATOM 1295 N N . ILE A 1 165 ? -10.216 -13.848 -3.605 1.00 68.00 165 ILE A N 1
ATOM 1296 C CA . ILE A 1 165 ? -9.174 -13.361 -2.691 1.00 68.00 165 ILE A CA 1
ATOM 1297 C C . ILE A 1 165 ? -9.636 -13.565 -1.251 1.00 68.00 165 ILE A C 1
ATOM 1299 O O . ILE A 1 165 ? -10.511 -12.862 -0.739 1.00 68.00 165 ILE A O 1
ATOM 1303 N N . ASN A 1 166 ? -9.013 -14.530 -0.575 1.00 73.62 166 ASN A N 1
ATOM 1304 C CA . ASN A 1 166 ? -9.311 -14.865 0.809 1.00 73.62 166 ASN A CA 1
ATOM 1305 C C . ASN A 1 166 ? -8.101 -14.633 1.728 1.00 73.62 166 ASN A C 1
ATOM 1307 O O . ASN A 1 166 ? -7.060 -15.268 1.582 1.00 73.62 166 ASN A O 1
ATOM 1311 N N . HIS A 1 167 ? -8.275 -13.774 2.736 1.00 83.75 167 HIS A N 1
ATOM 1312 C CA . HIS A 1 167 ? -7.271 -13.513 3.771 1.00 83.75 167 HIS A CA 1
ATOM 1313 C C . HIS A 1 167 ? -7.427 -14.391 5.034 1.00 83.75 167 HIS A C 1
ATOM 1315 O O . HIS A 1 167 ? -6.687 -14.186 5.994 1.00 83.75 167 HIS A O 1
ATOM 1321 N N . ASP A 1 168 ? -8.359 -15.355 5.074 1.00 85.12 168 ASP A N 1
ATOM 1322 C CA . ASP A 1 168 ? -8.575 -16.278 6.208 1.00 85.12 168 ASP A CA 1
ATOM 1323 C C . ASP A 1 168 ? -7.284 -16.960 6.649 1.00 85.12 168 ASP A C 1
ATOM 1325 O O . ASP A 1 168 ? -6.948 -16.938 7.831 1.00 85.12 168 ASP A O 1
ATOM 1329 N N . PHE A 1 169 ? -6.525 -17.491 5.688 1.00 86.75 169 PHE A N 1
ATOM 1330 C CA . PHE A 1 169 ? -5.254 -18.156 5.952 1.00 86.75 169 PHE A CA 1
ATOM 1331 C C . PHE A 1 169 ? -4.312 -17.269 6.777 1.00 86.75 169 PHE A C 1
ATOM 1333 O O . PHE A 1 169 ? -3.784 -17.704 7.802 1.00 86.75 169 PHE A O 1
ATOM 1340 N N . PHE A 1 170 ? -4.144 -16.006 6.373 1.00 88.19 170 PHE A N 1
ATOM 1341 C CA . PHE A 1 170 ? -3.294 -15.056 7.084 1.00 88.19 170 PHE A CA 1
ATOM 1342 C C . PHE A 1 170 ? -3.842 -14.728 8.474 1.00 88.19 170 PHE A C 1
ATOM 1344 O O . PHE A 1 170 ? -3.072 -14.664 9.429 1.00 88.19 170 PHE A O 1
ATOM 1351 N N . ARG A 1 171 ? -5.161 -14.550 8.617 1.00 90.06 171 ARG A N 1
ATOM 1352 C CA . ARG A 1 171 ? -5.792 -14.274 9.918 1.00 90.06 171 ARG A CA 1
ATOM 1353 C C . ARG A 1 171 ? -5.568 -15.419 10.905 1.00 90.06 171 ARG A C 1
ATOM 1355 O O . ARG A 1 171 ? -5.111 -15.178 12.024 1.00 90.06 171 ARG A O 1
ATOM 1362 N N . ASP A 1 172 ? -5.833 -16.646 10.471 1.00 91.19 172 ASP A N 1
ATOM 1363 C CA . ASP A 1 172 ? -5.725 -17.847 11.297 1.00 91.19 172 ASP A CA 1
ATOM 1364 C C . ASP A 1 172 ? -4.277 -18.114 11.713 1.00 91.19 172 ASP A C 1
ATOM 1366 O O . ASP A 1 172 ? -3.996 -18.409 12.879 1.00 91.19 172 ASP A O 1
ATOM 1370 N N . TRP A 1 173 ? -3.330 -17.988 10.779 1.00 91.31 173 TRP A N 1
ATOM 1371 C CA . TRP A 1 173 ? -1.914 -18.174 11.086 1.00 91.31 173 TRP A CA 1
ATOM 1372 C C . TRP A 1 173 ? -1.347 -17.071 11.968 1.00 91.31 173 TRP A C 1
ATOM 1374 O O . TRP A 1 173 ? -0.512 -17.362 12.824 1.00 91.31 173 TRP A O 1
ATOM 1384 N N . PHE A 1 174 ? -1.817 -15.833 11.820 1.00 92.44 174 PHE A N 1
ATOM 1385 C CA . PHE A 1 174 ? -1.388 -14.751 12.695 1.00 92.44 174 PHE A CA 1
ATOM 1386 C C . PHE A 1 174 ? -1.807 -15.004 14.146 1.00 92.44 174 PHE A C 1
ATOM 1388 O O . PHE A 1 174 ? -0.986 -14.869 15.056 1.00 92.44 174 PHE A O 1
ATOM 1395 N N . GLU A 1 175 ? -3.048 -15.456 14.364 1.00 93.75 175 GLU A N 1
ATOM 1396 C CA . GLU A 1 175 ? -3.520 -15.843 15.699 1.00 93.75 175 GLU A CA 1
ATOM 1397 C C . GLU A 1 175 ? -2.726 -17.037 16.245 1.00 93.75 175 GLU A C 1
ATOM 1399 O O . GLU A 1 175 ? -2.342 -17.032 17.413 1.00 93.75 175 GLU A O 1
ATOM 1404 N N . ARG A 1 176 ? -2.391 -18.027 15.411 1.00 92.75 176 ARG A N 1
ATOM 1405 C CA . ARG A 1 176 ? -1.580 -19.182 15.837 1.00 92.75 176 ARG A CA 1
ATOM 1406 C C . ARG A 1 176 ? -0.145 -18.819 16.215 1.00 92.75 176 ARG A C 1
ATOM 1408 O O . ARG A 1 176 ? 0.378 -19.387 17.169 1.00 92.75 176 ARG A O 1
ATOM 1415 N N . LEU A 1 177 ? 0.498 -17.922 15.469 1.00 93.06 177 LEU A N 1
ATOM 1416 C CA . LEU A 1 177 ? 1.903 -17.560 15.684 1.00 93.06 177 LEU A CA 1
ATOM 1417 C C . LEU A 1 177 ? 2.083 -16.538 16.808 1.00 93.06 177 LEU A C 1
ATOM 1419 O O . LEU A 1 177 ? 3.031 -16.646 17.582 1.00 93.06 177 LEU A O 1
ATOM 1423 N N . TYR A 1 178 ? 1.183 -15.558 16.905 1.00 93.19 178 TYR A N 1
ATOM 1424 C CA . TYR A 1 178 ? 1.359 -14.399 17.786 1.00 93.19 178 TYR A CA 1
ATOM 1425 C C . TYR A 1 178 ? 0.275 -14.263 18.860 1.00 93.19 178 TYR A C 1
ATOM 1427 O O . TYR A 1 178 ? 0.374 -13.390 19.719 1.00 93.19 178 TYR A O 1
ATOM 1435 N N . GLY A 1 179 ? -0.779 -15.086 18.825 1.00 91.75 179 GLY A N 1
ATOM 1436 C CA . GLY A 1 179 ? -1.899 -15.033 19.775 1.00 91.75 179 GLY A CA 1
ATOM 1437 C C . GLY A 1 179 ? -2.816 -13.813 19.619 1.00 91.75 179 GLY A C 1
ATOM 1438 O O . GLY A 1 179 ? -3.802 -13.682 20.346 1.00 91.75 179 GLY A O 1
ATOM 1439 N N . ALA A 1 180 ? -2.505 -12.907 18.690 1.00 91.81 180 ALA A N 1
ATOM 1440 C CA . ALA A 1 180 ? -3.278 -11.707 18.409 1.00 91.81 180 ALA A CA 1
ATOM 1441 C C . ALA A 1 180 ? -4.337 -11.979 17.332 1.00 91.81 180 ALA A C 1
ATOM 1443 O O . ALA A 1 180 ? -4.099 -12.708 16.373 1.00 91.81 180 ALA A O 1
ATOM 1444 N N . LYS A 1 181 ? -5.519 -11.373 17.479 1.00 93.19 181 LYS A N 1
ATOM 1445 C CA . LYS A 1 181 ? -6.652 -11.609 16.574 1.00 93.19 181 LYS A CA 1
ATOM 1446 C C . LYS A 1 181 ? -6.703 -10.571 15.465 1.00 93.19 181 LYS A C 1
ATOM 1448 O O . LYS A 1 181 ? -6.764 -9.379 15.755 1.00 93.19 181 LYS A O 1
ATOM 1453 N N . VAL A 1 182 ? -6.812 -11.025 14.220 1.00 93.19 182 VAL A N 1
ATOM 1454 C CA . VAL A 1 182 ? -7.120 -10.174 13.061 1.00 93.19 182 VAL A CA 1
ATOM 1455 C C . VAL A 1 182 ? -8.578 -10.399 12.677 1.00 93.19 182 VAL A C 1
ATOM 1457 O O . VAL A 1 182 ? -8.965 -11.504 12.307 1.00 93.19 182 VAL A O 1
ATOM 1460 N N . ARG A 1 183 ? -9.416 -9.363 12.787 1.00 92.62 183 ARG A N 1
ATOM 1461 C CA . ARG A 1 183 ? -10.860 -9.467 12.526 1.00 92.62 183 ARG A CA 1
ATOM 1462 C C . ARG A 1 183 ? -11.234 -8.680 11.282 1.00 92.62 183 ARG A C 1
ATOM 1464 O O . ARG A 1 183 ? -10.991 -7.479 11.216 1.00 92.62 183 ARG A O 1
ATOM 1471 N N . GLN A 1 184 ? -11.884 -9.343 10.331 1.00 91.00 184 GLN A N 1
ATOM 1472 C CA . GLN A 1 184 ? -12.498 -8.652 9.205 1.00 91.00 184 GLN A CA 1
ATOM 1473 C C . GLN A 1 184 ? -13.716 -7.862 9.691 1.00 91.00 184 GLN A C 1
ATOM 1475 O O . GLN A 1 184 ? -14.625 -8.423 10.301 1.00 91.00 184 GLN A O 1
ATOM 1480 N N . TRP A 1 185 ? -13.730 -6.561 9.407 1.00 93.56 185 TRP A N 1
ATOM 1481 C CA . TRP A 1 185 ? -14.870 -5.688 9.687 1.00 93.56 185 TRP A CA 1
ATOM 1482 C C . TRP A 1 185 ? -15.687 -5.357 8.432 1.00 93.56 185 TRP A C 1
ATOM 1484 O O . TRP A 1 185 ? -16.886 -5.101 8.539 1.00 93.56 185 TRP A O 1
ATOM 1494 N N . TYR A 1 186 ? -15.055 -5.378 7.254 1.00 90.25 186 TYR A N 1
ATOM 1495 C CA . TYR A 1 186 ? -15.714 -5.092 5.984 1.00 90.25 186 TYR A CA 1
ATOM 1496 C C . TYR A 1 186 ? -16.718 -6.193 5.632 1.00 90.25 186 TYR A C 1
ATOM 1498 O O . TYR A 1 186 ? -16.394 -7.387 5.669 1.00 90.25 186 TYR A O 1
ATOM 1506 N N . ARG A 1 187 ? -17.940 -5.788 5.278 1.00 90.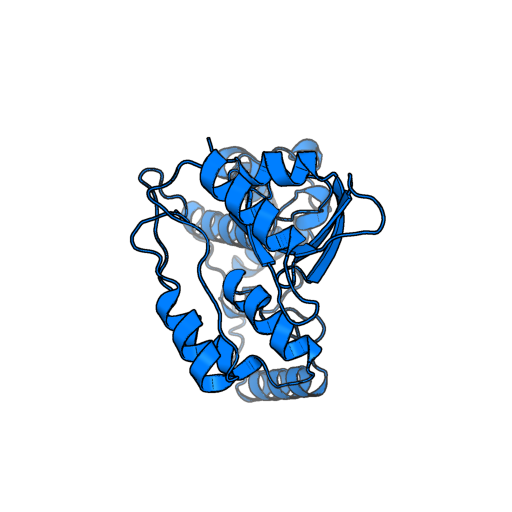31 187 ARG A N 1
ATOM 1507 C CA . ARG A 1 187 ? -19.040 -6.680 4.902 1.00 90.31 187 ARG A CA 1
ATOM 1508 C C . ARG A 1 187 ? -19.303 -6.550 3.398 1.00 90.31 187 ARG A C 1
ATOM 1510 O O . ARG A 1 187 ? -19.885 -5.543 3.001 1.00 90.31 187 ARG A O 1
ATOM 1517 N N . PRO A 1 188 ? -18.954 -7.560 2.577 1.00 84.12 188 PRO A N 1
ATOM 1518 C CA . PRO A 1 188 ? -19.134 -7.494 1.122 1.00 84.12 188 PRO A CA 1
ATOM 1519 C C . PRO A 1 188 ? -20.586 -7.293 0.667 1.00 84.12 188 PRO A C 1
ATOM 1521 O O . PRO A 1 188 ? -20.825 -6.720 -0.385 1.00 84.12 188 PRO A O 1
ATOM 1524 N N . GLY A 1 189 ? -21.562 -7.754 1.456 1.00 86.50 189 GLY A N 1
ATOM 1525 C CA . GLY A 1 189 ? -22.989 -7.574 1.160 1.00 86.50 189 GLY A CA 1
ATOM 1526 C C . GLY A 1 189 ? -23.588 -6.238 1.618 1.00 86.50 189 GLY A C 1
ATOM 1527 O O . GLY A 1 189 ? -24.783 -6.038 1.436 1.00 86.50 189 GLY A O 1
ATOM 1528 N N . ALA A 1 190 ? -22.805 -5.365 2.260 1.00 90.81 190 ALA A N 1
ATOM 1529 C CA . ALA A 1 190 ? -23.241 -4.032 2.672 1.00 90.81 190 ALA A CA 1
ATOM 1530 C C . ALA A 1 190 ? -22.759 -2.979 1.666 1.00 90.81 190 ALA A C 1
ATOM 1532 O O . ALA A 1 190 ? -21.748 -3.166 0.989 1.00 90.81 190 ALA A O 1
ATOM 1533 N N . THR A 1 191 ? -23.457 -1.851 1.605 1.00 91.31 191 THR A N 1
ATOM 1534 C CA . THR A 1 191 ? -23.051 -0.698 0.789 1.00 91.31 191 THR A CA 1
ATOM 1535 C C . THR A 1 191 ? -21.712 -0.118 1.260 1.00 91.31 191 THR A C 1
ATOM 1537 O O . THR A 1 191 ? -21.280 -0.337 2.403 1.00 91.31 191 THR A O 1
ATOM 1540 N N . LYS A 1 192 ? -21.028 0.640 0.392 1.00 89.44 192 LYS A N 1
ATOM 1541 C CA . LYS A 1 192 ? -19.782 1.321 0.776 1.00 89.44 192 LYS A CA 1
ATOM 1542 C C . LYS A 1 192 ? -20.023 2.305 1.920 1.00 89.44 192 LYS A C 1
ATOM 1544 O O . LYS A 1 192 ? -19.225 2.345 2.849 1.00 89.44 192 LYS A O 1
ATOM 1549 N N . GLU A 1 193 ? -21.153 3.004 1.926 1.00 94.12 193 GLU A N 1
ATOM 1550 C CA . GLU A 1 193 ? -21.551 3.958 2.964 1.00 94.12 193 GLU A CA 1
ATOM 1551 C C . GLU A 1 193 ? -21.764 3.272 4.322 1.00 94.12 193 GLU A C 1
ATOM 1553 O O . GLU A 1 193 ? -21.321 3.771 5.358 1.00 94.12 193 GLU A O 1
ATOM 1558 N N . GLU A 1 194 ? -22.395 2.094 4.343 1.00 95.69 194 GLU A N 1
ATOM 1559 C CA . GLU A 1 194 ? -22.562 1.304 5.569 1.00 95.69 194 GLU A CA 1
ATOM 1560 C C . GLU A 1 194 ? -21.226 0.778 6.107 1.00 95.69 194 GLU A C 1
ATOM 1562 O O . GLU A 1 194 ? -21.007 0.742 7.327 1.00 95.69 194 GLU A O 1
ATOM 1567 N N . ASN A 1 195 ? -20.327 0.359 5.213 1.00 95.38 195 ASN A N 1
ATOM 1568 C CA . ASN A 1 195 ? -18.975 -0.051 5.580 1.00 95.38 195 ASN A CA 1
ATOM 1569 C C . ASN A 1 195 ? -18.159 1.144 6.093 1.00 95.38 195 ASN A C 1
ATOM 1571 O O . ASN A 1 195 ? -17.543 1.035 7.152 1.00 95.38 195 ASN A O 1
ATOM 1575 N N . LEU A 1 196 ? -18.238 2.306 5.445 1.00 95.56 196 LEU A N 1
ATOM 1576 C CA . LEU A 1 196 ? -17.604 3.544 5.895 1.00 95.56 196 LEU A CA 1
ATOM 1577 C C . LEU A 1 196 ? -18.108 3.957 7.285 1.00 95.56 196 LEU A C 1
ATOM 1579 O O . LEU A 1 196 ? -17.314 4.250 8.178 1.00 95.56 196 LEU A O 1
ATOM 1583 N N . ALA A 1 197 ? -19.421 3.907 7.521 1.00 96.94 197 ALA A N 1
ATOM 1584 C CA . ALA A 1 197 ? -19.998 4.190 8.834 1.00 96.94 197 ALA A CA 1
ATOM 1585 C C . ALA A 1 197 ? -19.521 3.199 9.911 1.00 96.94 197 ALA A C 1
ATOM 1587 O O . ALA A 1 197 ? -19.358 3.570 11.076 1.00 96.94 197 ALA A O 1
ATOM 1588 N N . THR A 1 198 ? -19.293 1.936 9.541 1.00 97.12 198 THR A N 1
ATOM 1589 C CA . THR A 1 198 ? -18.724 0.918 10.438 1.00 97.12 198 THR A CA 1
ATOM 1590 C C . THR A 1 198 ? -17.261 1.223 10.749 1.00 97.12 198 THR A C 1
ATOM 1592 O O . THR A 1 198 ? -16.882 1.228 11.918 1.00 97.12 198 THR A O 1
ATOM 1595 N N . MET A 1 199 ? -16.464 1.543 9.729 1.00 96.94 199 MET A N 1
ATOM 1596 C CA . MET A 1 199 ? -15.063 1.938 9.863 1.00 96.94 199 MET A CA 1
ATOM 1597 C C . MET A 1 199 ? -14.905 3.149 10.789 1.00 96.94 199 MET A C 1
ATOM 1599 O O . MET A 1 199 ? -14.113 3.093 11.724 1.00 96.94 199 MET A O 1
ATOM 1603 N N . LEU A 1 200 ? -15.698 4.208 10.588 1.00 96.94 200 LEU A N 1
ATOM 1604 C CA . LEU A 1 200 ? -15.664 5.413 11.426 1.00 96.94 200 LEU A CA 1
ATOM 1605 C C . LEU A 1 200 ? -15.920 5.086 12.904 1.00 96.94 200 LEU A C 1
ATOM 1607 O O . LEU A 1 200 ? -15.189 5.550 13.775 1.00 96.94 200 LEU A O 1
ATOM 1611 N N . LYS A 1 201 ? -16.916 4.235 13.187 1.00 96.88 201 LYS A N 1
ATOM 1612 C CA . LYS A 1 201 ? -17.221 3.779 14.554 1.00 96.88 201 LYS A CA 1
ATOM 1613 C C . LYS A 1 201 ? -16.097 2.942 15.158 1.00 96.88 201 LYS A C 1
ATOM 1615 O O . LYS A 1 201 ? -15.906 2.979 16.370 1.00 96.88 201 LYS A O 1
ATOM 1620 N N . LEU A 1 202 ? -15.407 2.140 14.347 1.00 97.12 202 LEU A N 1
ATOM 1621 C CA . LEU A 1 202 ? -14.271 1.344 14.806 1.00 97.12 202 LEU A CA 1
ATOM 1622 C C . LEU A 1 202 ? -13.083 2.238 15.132 1.00 97.12 202 LEU A C 1
ATOM 1624 O O . LEU A 1 202 ? -12.510 2.063 16.198 1.00 97.12 202 LEU A O 1
ATOM 1628 N N . LEU A 1 203 ? -12.764 3.209 14.272 1.00 96.06 203 LEU A N 1
ATOM 1629 C CA . LEU A 1 203 ? -11.662 4.146 14.491 1.00 96.06 203 LEU A CA 1
ATOM 1630 C C . LEU A 1 203 ? -11.859 4.943 15.788 1.00 96.06 203 LEU A C 1
ATOM 1632 O O . LEU A 1 203 ? -10.940 5.039 16.593 1.00 96.06 203 LEU A O 1
ATOM 1636 N N . GLU A 1 204 ? -13.087 5.406 16.033 1.00 94.94 204 GLU A N 1
ATOM 1637 C CA . GLU A 1 204 ? -13.453 6.158 17.239 1.00 94.94 204 GLU A CA 1
ATOM 1638 C C . GLU A 1 204 ? -13.362 5.322 18.530 1.00 94.94 204 GLU A C 1
ATOM 1640 O O . GLU A 1 204 ? -13.036 5.839 19.596 1.00 94.94 204 GLU A O 1
ATOM 1645 N N . ARG A 1 205 ? -13.675 4.020 18.463 1.00 94.94 205 ARG A N 1
ATOM 1646 C CA . ARG A 1 205 ? -13.761 3.131 19.641 1.00 94.94 205 ARG A CA 1
ATOM 1647 C C . ARG A 1 205 ? -12.527 2.259 19.853 1.00 94.94 205 ARG A C 1
ATOM 1649 O O . ARG A 1 205 ? -12.486 1.507 20.831 1.00 94.94 205 ARG A O 1
ATOM 1656 N N . LYS A 1 206 ? -11.576 2.307 18.923 1.00 94.81 206 LYS A N 1
ATOM 1657 C CA . LYS A 1 206 ? -10.364 1.493 18.922 1.00 94.81 206 LYS A CA 1
ATOM 1658 C C . LYS A 1 206 ? -9.564 1.735 20.198 1.00 94.81 206 LYS A C 1
ATOM 1660 O O . LYS A 1 206 ? -9.383 2.872 20.627 1.00 94.81 206 LYS A O 1
ATOM 1665 N N . LYS A 1 207 ? -9.041 0.668 20.797 1.00 92.81 207 LYS A N 1
ATOM 1666 C CA . LYS A 1 207 ? -8.087 0.773 21.910 1.00 92.81 207 LYS A CA 1
ATOM 1667 C C . LYS A 1 207 ? -6.686 1.088 21.391 1.00 92.81 207 LYS A C 1
ATOM 1669 O O . LYS A 1 207 ? -6.346 0.780 20.256 1.00 92.81 207 LYS A O 1
ATOM 1674 N N . GLU A 1 208 ? -5.821 1.605 22.253 1.00 89.06 208 GLU A N 1
ATOM 1675 C CA . GLU A 1 208 ? -4.413 1.868 21.908 1.00 89.06 208 GLU A CA 1
ATOM 1676 C C . GLU A 1 208 ? -3.665 0.605 21.435 1.00 89.06 208 GLU A C 1
ATOM 1678 O O . GLU A 1 208 ? -2.786 0.668 20.586 1.00 89.06 208 GLU A O 1
ATOM 1683 N N . SER A 1 209 ? -4.049 -0.574 21.935 1.00 88.94 209 SER A N 1
ATOM 1684 C CA . SER A 1 209 ? -3.463 -1.859 21.534 1.00 88.94 209 SER A CA 1
ATOM 1685 C C . SER A 1 209 ? -4.009 -2.436 20.223 1.00 88.94 209 SER A C 1
ATOM 1687 O O . SER A 1 209 ? -3.594 -3.523 19.824 1.00 88.94 209 SER A O 1
ATOM 1689 N N . GLU A 1 210 ? -5.010 -1.801 19.624 1.00 93.12 210 GLU A N 1
ATOM 1690 C CA . GLU A 1 210 ? -5.674 -2.257 18.404 1.00 93.12 210 GLU A CA 1
ATOM 1691 C C . GLU A 1 210 ? -5.217 -1.385 17.230 1.00 93.12 210 GLU A C 1
ATOM 1693 O O . GLU A 1 210 ? -4.882 -0.223 17.422 1.00 93.12 210 GLU A O 1
ATOM 1698 N N . TYR A 1 211 ? -5.241 -1.922 16.012 1.00 94.88 211 TYR A N 1
ATOM 1699 C CA . TYR A 1 211 ? -4.954 -1.174 14.783 1.00 94.88 211 TYR A CA 1
ATOM 1700 C C . TYR A 1 211 ? -6.141 -1.314 13.834 1.00 94.88 211 TYR A C 1
ATOM 1702 O O . TYR A 1 211 ? -6.725 -2.399 13.738 1.00 94.88 211 TYR A O 1
ATOM 1710 N N . LEU A 1 212 ? -6.515 -0.234 13.144 1.00 96.31 212 LEU A N 1
ATOM 1711 C CA . LEU A 1 212 ? -7.574 -0.275 12.138 1.00 96.31 212 LEU A CA 1
ATOM 1712 C C . LEU A 1 212 ? -6.962 -0.244 10.746 1.00 96.31 212 LEU A C 1
ATOM 1714 O O . LEU A 1 212 ? -6.481 0.791 10.299 1.00 96.31 212 LEU A O 1
ATOM 1718 N N . MET A 1 213 ? -7.033 -1.382 10.064 1.00 94.69 213 MET A N 1
ATOM 1719 C CA . MET A 1 213 ? -6.626 -1.516 8.673 1.00 94.69 213 MET A CA 1
ATOM 1720 C C . MET A 1 213 ? -7.807 -1.241 7.742 1.00 94.69 213 MET A C 1
ATOM 1722 O O . MET A 1 213 ? -8.908 -1.766 7.953 1.00 94.69 213 MET A O 1
ATOM 1726 N N . VAL A 1 214 ? -7.564 -0.453 6.700 1.00 93.62 214 VAL A N 1
ATOM 1727 C CA . VAL A 1 214 ? -8.521 -0.128 5.640 1.00 93.62 214 VAL A CA 1
ATOM 1728 C C . VAL A 1 214 ? -7.888 -0.386 4.279 1.00 93.62 214 VAL A C 1
ATOM 1730 O O . VAL A 1 214 ? -6.666 -0.378 4.150 1.00 93.62 214 VAL A O 1
ATOM 1733 N N . MET A 1 215 ? -8.728 -0.621 3.276 1.00 88.81 215 MET A N 1
ATOM 1734 C CA . MET A 1 215 ? -8.319 -0.598 1.875 1.00 88.81 215 MET A CA 1
ATOM 1735 C C . MET A 1 215 ? -8.788 0.716 1.261 1.00 88.81 215 MET A C 1
ATOM 1737 O O . MET A 1 215 ? -9.931 1.114 1.491 1.00 88.81 215 MET A O 1
ATOM 1741 N N . LEU A 1 216 ? -7.918 1.368 0.500 1.00 89.31 216 LEU A N 1
ATOM 1742 C CA . LEU A 1 216 ? -8.242 2.562 -0.273 1.00 89.31 216 LEU A CA 1
ATOM 1743 C C . LEU A 1 216 ? -7.490 2.569 -1.598 1.00 89.31 216 LEU A C 1
ATOM 1745 O O . LEU A 1 216 ? -6.555 1.790 -1.779 1.00 89.31 216 LEU A O 1
ATOM 1749 N N . ASP A 1 217 ? -7.895 3.446 -2.508 1.00 85.88 217 ASP A N 1
ATOM 1750 C CA . ASP A 1 217 ? -7.183 3.663 -3.762 1.00 85.88 217 ASP A CA 1
ATOM 1751 C C . ASP A 1 217 ? -6.115 4.758 -3.602 1.00 85.88 217 ASP A C 1
ATOM 1753 O O . ASP A 1 217 ? -6.425 5.944 -3.454 1.00 85.88 217 ASP A O 1
ATOM 1757 N N . LEU A 1 218 ? -4.843 4.357 -3.629 1.00 80.50 218 LEU A N 1
ATOM 1758 C CA . LEU A 1 218 ? -3.704 5.263 -3.491 1.00 80.50 218 LEU A CA 1
ATOM 1759 C C . LEU A 1 218 ? -3.557 6.248 -4.649 1.00 80.50 218 LEU A C 1
ATOM 1761 O O . LEU A 1 218 ? -2.924 7.286 -4.455 1.00 80.50 218 LEU A O 1
ATOM 1765 N N . PHE A 1 219 ? -4.155 5.979 -5.813 1.00 79.44 219 PHE A N 1
ATOM 1766 C CA . PHE A 1 219 ? -4.179 6.936 -6.920 1.00 79.44 219 PHE A CA 1
ATOM 1767 C C . PHE A 1 219 ? -4.815 8.272 -6.500 1.00 79.44 219 PHE A C 1
ATOM 1769 O O . PHE A 1 219 ? -4.422 9.340 -6.963 1.00 79.44 219 PHE A O 1
ATOM 1776 N N . HIS A 1 220 ? -5.766 8.223 -5.563 1.00 81.31 220 HIS A N 1
ATOM 1777 C CA . HIS A 1 220 ? -6.482 9.391 -5.055 1.00 81.31 220 HIS A CA 1
ATOM 1778 C C . HIS A 1 220 ? -5.801 10.076 -3.857 1.00 81.31 220 HIS A C 1
ATOM 1780 O O . HIS A 1 220 ? -6.374 11.006 -3.290 1.00 81.31 220 HIS A O 1
ATOM 1786 N N . LEU A 1 221 ? -4.584 9.660 -3.485 1.00 80.00 221 LEU A N 1
ATOM 1787 C CA . LEU A 1 221 ? -3.773 10.266 -2.421 1.00 80.00 221 LEU A CA 1
ATOM 1788 C C . LEU A 1 221 ? -2.413 10.750 -2.971 1.00 80.00 221 LEU A C 1
ATOM 1790 O O . LEU A 1 221 ? -1.382 10.120 -2.711 1.00 80.00 221 LEU A O 1
ATOM 1794 N N . PRO A 1 222 ? -2.391 11.862 -3.737 1.00 63.31 222 PRO A N 1
ATOM 1795 C CA . PRO A 1 222 ? -1.193 12.376 -4.410 1.00 63.31 222 PRO A CA 1
ATOM 1796 C C . PRO A 1 222 ? -0.155 12.984 -3.455 1.00 63.31 222 PRO A C 1
ATOM 1798 O O . PRO A 1 222 ? 0.957 13.285 -3.872 1.00 63.31 222 PRO A O 1
ATOM 1801 N N . GLU A 1 223 ? -0.485 13.173 -2.172 1.00 63.69 223 GLU A N 1
ATOM 1802 C CA . GLU A 1 223 ? 0.467 13.602 -1.137 1.00 63.69 223 GLU A CA 1
ATOM 1803 C C . GLU A 1 223 ? 1.575 12.570 -0.875 1.00 63.69 223 GLU A C 1
ATOM 1805 O O . GLU A 1 223 ? 2.525 12.847 -0.140 1.00 63.69 223 GLU A O 1
ATOM 1810 N N . ARG A 1 224 ? 1.464 11.381 -1.474 1.00 61.12 224 ARG A N 1
ATOM 1811 C CA . ARG A 1 224 ? 2.524 10.383 -1.523 1.00 61.12 224 ARG A CA 1
ATOM 1812 C C . ARG A 1 224 ? 3.209 10.410 -2.880 1.00 61.12 224 ARG A C 1
ATOM 1814 O O . ARG A 1 224 ? 2.552 10.339 -3.915 1.00 61.12 224 ARG A O 1
ATOM 1821 N N . GLU A 1 225 ? 4.539 10.395 -2.865 1.00 51.78 225 GLU A N 1
ATOM 1822 C CA . GLU A 1 225 ? 5.345 10.004 -4.023 1.00 51.78 225 GLU A CA 1
ATOM 1823 C C . GLU A 1 225 ? 5.108 8.510 -4.312 1.00 51.78 225 GLU A C 1
ATOM 1825 O O . GLU A 1 225 ? 5.868 7.632 -3.901 1.00 51.78 225 GLU A O 1
ATOM 1830 N N . ASN A 1 226 ? 3.989 8.191 -4.961 1.00 53.19 226 ASN A N 1
ATOM 1831 C CA . ASN A 1 226 ? 3.683 6.831 -5.376 1.00 53.19 226 ASN A CA 1
ATOM 1832 C C . ASN A 1 226 ? 4.452 6.545 -6.669 1.00 53.19 226 ASN A C 1
ATOM 1834 O O . ASN A 1 226 ? 4.170 7.129 -7.710 1.00 53.19 226 ASN A O 1
ATOM 1838 N N . LYS A 1 227 ? 5.418 5.619 -6.603 1.00 46.56 227 LYS A N 1
ATOM 1839 C CA . LYS A 1 227 ? 6.213 5.171 -7.764 1.00 46.56 227 LYS A CA 1
ATOM 1840 C C . LYS A 1 227 ? 5.373 4.514 -8.869 1.00 46.56 227 LYS A C 1
ATOM 1842 O O . LYS A 1 227 ? 5.868 4.340 -9.972 1.00 46.56 227 LYS A O 1
ATOM 1847 N N . PHE A 1 228 ? 4.119 4.171 -8.576 1.00 50.38 228 PHE A N 1
ATOM 1848 C CA . PHE A 1 228 ? 3.208 3.479 -9.477 1.00 50.38 228 PHE A CA 1
ATOM 1849 C C . PHE A 1 228 ? 2.055 4.416 -9.836 1.00 50.38 228 PHE A C 1
ATOM 1851 O O . PHE A 1 228 ? 1.156 4.639 -9.027 1.00 50.38 228 PHE A O 1
ATOM 1858 N N . ASN A 1 229 ? 2.060 4.961 -11.054 1.00 54.94 229 ASN A N 1
ATOM 1859 C CA . ASN A 1 229 ? 0.968 5.790 -11.578 1.00 54.94 229 ASN A CA 1
ATOM 1860 C C . ASN A 1 229 ? -0.205 4.910 -12.075 1.00 54.94 229 ASN A C 1
ATOM 1862 O O . ASN A 1 229 ? -0.726 5.094 -13.174 1.00 54.94 229 ASN A O 1
ATOM 1866 N N . GLN A 1 230 ? -0.556 3.875 -11.303 1.00 60.53 230 GLN A N 1
ATOM 1867 C CA . GLN A 1 230 ? -1.608 2.916 -11.641 1.00 60.53 230 GLN A CA 1
ATOM 1868 C C . GLN A 1 230 ? -2.965 3.450 -11.177 1.00 60.53 230 GLN A C 1
ATOM 1870 O O . GLN A 1 230 ? -3.086 3.992 -10.083 1.00 60.53 230 GLN A O 1
ATOM 1875 N N . ASN A 1 231 ? -3.994 3.300 -12.010 1.00 68.06 231 ASN A N 1
ATOM 1876 C CA . ASN A 1 231 ? -5.375 3.626 -11.663 1.00 68.06 231 ASN A CA 1
ATOM 1877 C C . ASN A 1 231 ? -6.298 2.461 -12.077 1.00 68.06 231 ASN A C 1
ATOM 1879 O O . ASN A 1 231 ? -6.400 2.170 -13.277 1.00 68.06 231 ASN A O 1
ATOM 1883 N N . PRO A 1 232 ? -6.980 1.795 -11.128 1.00 70.38 232 PRO A N 1
ATOM 1884 C CA . PRO A 1 232 ? -6.916 2.024 -9.680 1.00 70.38 232 PRO A CA 1
ATOM 1885 C C . PRO A 1 232 ? -5.598 1.512 -9.078 1.00 70.38 232 PRO A C 1
ATOM 1887 O O . PRO A 1 232 ? -4.965 0.621 -9.648 1.00 70.38 232 PRO A O 1
ATOM 1890 N N . PHE A 1 233 ? -5.228 2.001 -7.894 1.00 76.00 233 PHE A N 1
ATOM 1891 C CA . PHE A 1 233 ? -4.131 1.456 -7.088 1.00 76.00 233 PHE A CA 1
ATOM 1892 C C . PHE A 1 233 ? -4.607 1.054 -5.678 1.00 76.00 233 PHE A C 1
ATOM 1894 O O . PHE A 1 233 ? -4.334 1.753 -4.696 1.00 76.00 233 PHE A O 1
ATOM 1901 N N . PRO A 1 234 ? -5.345 -0.071 -5.544 1.00 79.69 234 PRO A N 1
ATOM 1902 C CA . PRO A 1 234 ? -5.875 -0.524 -4.262 1.00 79.69 234 PRO A CA 1
ATOM 1903 C C . PRO A 1 234 ? -4.757 -0.937 -3.305 1.00 79.69 234 PRO A C 1
ATOM 1905 O O . PRO A 1 234 ? -3.905 -1.756 -3.646 1.00 79.69 234 PRO A O 1
ATOM 1908 N N . HIS A 1 235 ? -4.797 -0.433 -2.074 1.00 84.94 235 HIS A N 1
ATOM 1909 C CA . HIS A 1 235 ? -3.767 -0.699 -1.075 1.00 84.94 235 HIS A CA 1
ATOM 1910 C C . HIS A 1 235 ? -4.339 -0.800 0.334 1.00 84.94 235 HIS A C 1
ATOM 1912 O O . HIS A 1 235 ? -5.249 -0.052 0.700 1.00 84.94 235 HIS A O 1
ATOM 1918 N N . TYR A 1 236 ? -3.778 -1.703 1.141 1.00 89.12 236 TYR A N 1
ATOM 1919 C CA . TYR A 1 236 ? -4.060 -1.751 2.573 1.00 89.12 236 TYR A CA 1
ATOM 1920 C C . TYR A 1 236 ? -3.122 -0.826 3.340 1.00 89.12 236 TYR A C 1
ATOM 1922 O O . TYR A 1 236 ? -1.905 -0.887 3.178 1.00 89.12 236 TYR A O 1
ATOM 1930 N N . LEU A 1 237 ? -3.683 -0.043 4.254 1.00 92.25 237 LEU A N 1
ATOM 1931 C CA . LEU A 1 237 ? -2.940 0.767 5.216 1.00 92.25 237 LEU A CA 1
ATOM 1932 C C . LEU A 1 237 ? -3.725 0.899 6.525 1.00 92.25 237 LEU A C 1
ATOM 1934 O O . LEU A 1 237 ? -4.856 0.415 6.628 1.00 92.25 237 LEU A O 1
ATOM 1938 N N . MET A 1 238 ? -3.143 1.537 7.535 1.00 95.19 238 MET A N 1
ATOM 1939 C CA . MET A 1 238 ? -3.783 1.760 8.830 1.00 95.19 238 MET A CA 1
ATOM 1940 C C . MET A 1 238 ? -4.091 3.233 9.076 1.00 95.19 238 MET A C 1
ATOM 1942 O O . MET A 1 238 ? -3.378 4.122 8.612 1.00 95.19 238 MET A O 1
ATOM 1946 N N . LEU A 1 239 ? -5.159 3.475 9.835 1.00 96.25 239 LEU A N 1
ATOM 1947 C CA . LEU A 1 239 ? -5.598 4.809 10.236 1.00 96.25 239 LEU A CA 1
ATOM 1948 C C . LEU A 1 239 ? -5.513 4.974 11.750 1.00 96.25 239 LEU A C 1
ATOM 1950 O O . LEU A 1 239 ? -5.908 4.082 12.503 1.00 96.25 239 LEU A O 1
ATOM 1954 N N . GLU A 1 240 ? -5.082 6.154 12.179 1.00 95.19 240 GLU A N 1
ATOM 1955 C CA . GLU A 1 240 ? -5.074 6.587 13.572 1.00 95.19 240 GLU A CA 1
ATOM 1956 C C . GLU A 1 240 ? -5.623 8.016 13.701 1.00 95.19 240 GLU A C 1
ATOM 1958 O O . GLU A 1 240 ? -5.537 8.844 12.786 1.00 95.19 240 GLU A O 1
ATOM 1963 N N . HIS A 1 241 ? -6.203 8.314 14.863 1.00 94.50 241 HIS A N 1
ATOM 1964 C CA . HIS A 1 241 ? -6.617 9.674 15.194 1.00 94.50 241 HIS A CA 1
ATOM 1965 C C . HIS A 1 241 ? -5.403 10.577 15.445 1.00 94.50 241 HIS A C 1
ATOM 1967 O O . HIS A 1 241 ? -4.351 10.129 15.895 1.00 94.50 241 HIS A O 1
ATOM 1973 N N . THR A 1 242 ? -5.580 11.871 15.188 1.00 93.50 242 THR A N 1
ATOM 1974 C CA . THR A 1 242 ? -4.626 12.916 15.578 1.00 93.50 242 THR A CA 1
ATOM 1975 C C . THR A 1 242 ? -5.281 13.895 16.549 1.00 93.50 242 THR A C 1
ATOM 1977 O O . THR A 1 242 ? -6.461 13.743 16.872 1.00 93.50 242 THR A O 1
ATOM 1980 N N . GLU A 1 243 ? -4.547 14.915 17.010 1.00 93.12 243 GLU A N 1
ATOM 1981 C CA . GLU A 1 243 ? -5.145 15.981 17.825 1.00 93.12 243 GLU A CA 1
ATOM 1982 C C . GLU A 1 243 ? -6.179 16.815 17.049 1.00 93.12 243 GLU A C 1
ATOM 1984 O O . GLU A 1 243 ? -7.054 17.428 17.659 1.00 93.12 243 GLU A O 1
ATOM 1989 N N . ASP A 1 244 ? -6.089 16.837 15.716 1.00 95.12 244 ASP A N 1
ATOM 1990 C CA . ASP A 1 244 ? -7.027 17.540 14.846 1.00 95.12 244 ASP A CA 1
ATOM 1991 C C . ASP A 1 244 ? -8.071 16.550 14.292 1.00 95.12 244 ASP A C 1
ATOM 1993 O O . ASP A 1 244 ? -7.716 15.642 13.537 1.00 95.12 244 ASP A O 1
ATOM 1997 N N . PRO A 1 245 ? -9.372 16.700 14.609 1.00 93.38 245 PRO A N 1
ATOM 1998 C CA . PRO A 1 245 ? -10.414 15.789 14.133 1.00 93.38 245 PRO A CA 1
ATOM 1999 C C . PRO A 1 245 ? -10.638 15.827 12.610 1.00 93.38 245 PRO A C 1
ATOM 2001 O O . PRO A 1 245 ? -11.281 14.917 12.074 1.00 93.38 245 PRO A O 1
ATOM 2004 N N . ALA A 1 246 ? -10.142 16.855 11.913 1.00 95.31 246 ALA A N 1
ATOM 2005 C CA . ALA A 1 246 ? -10.180 16.952 10.456 1.00 95.31 246 ALA A CA 1
ATOM 2006 C C . ALA A 1 246 ? -9.017 16.210 9.774 1.00 95.31 246 ALA A C 1
ATOM 2008 O O . ALA A 1 246 ? -9.006 16.087 8.549 1.00 95.31 246 ALA A O 1
ATOM 2009 N N . VAL A 1 247 ? -8.059 15.688 10.544 1.00 94.62 247 VAL A N 1
ATOM 2010 C CA . VAL A 1 247 ? -6.835 15.066 10.034 1.00 94.62 247 VAL A CA 1
ATOM 2011 C C . VAL A 1 247 ? -6.638 13.689 10.659 1.00 94.62 247 VAL A C 1
ATOM 2013 O O . VAL A 1 247 ? -6.715 13.505 11.876 1.00 94.62 247 VAL A O 1
ATOM 2016 N N . TRP A 1 248 ? -6.337 12.707 9.819 1.00 95.88 248 TRP A N 1
ATOM 2017 C CA . TRP A 1 248 ? -5.953 11.372 10.260 1.00 95.88 248 TRP A CA 1
ATOM 2018 C C . TRP A 1 248 ? -4.469 11.136 10.044 1.00 95.88 248 TRP A C 1
ATOM 2020 O O . TRP A 1 248 ? -3.871 11.637 9.092 1.00 95.88 248 TRP A O 1
ATOM 2030 N N . MET A 1 249 ? -3.883 10.364 10.953 1.00 94.38 249 MET A N 1
ATOM 2031 C CA . MET A 1 249 ? -2.577 9.777 10.734 1.00 94.38 249 MET A CA 1
ATOM 2032 C C . MET A 1 249 ? -2.788 8.519 9.901 1.00 94.38 249 MET A C 1
ATOM 2034 O O . MET A 1 249 ? -3.599 7.658 10.245 1.00 94.38 249 MET A O 1
ATOM 2038 N N . VAL A 1 250 ? -2.070 8.440 8.794 1.00 92.94 250 VAL A N 1
ATOM 2039 C CA . VAL A 1 250 ? -2.090 7.318 7.870 1.00 92.94 250 VAL A CA 1
ATOM 2040 C C . VAL A 1 250 ? -0.751 6.616 7.999 1.00 92.94 250 VAL A C 1
ATOM 2042 O O . VAL A 1 250 ? 0.294 7.240 7.834 1.00 92.94 250 VAL A O 1
ATOM 2045 N N . LEU A 1 251 ? -0.793 5.328 8.321 1.00 91.00 251 LEU A N 1
ATOM 2046 C CA . LEU A 1 251 ? 0.375 4.478 8.507 1.00 91.00 251 LEU A CA 1
ATOM 2047 C C . LEU A 1 251 ? 0.371 3.418 7.412 1.00 91.00 251 LEU A C 1
ATOM 2049 O O . LEU A 1 251 ? -0.538 2.593 7.345 1.00 91.00 251 LEU A O 1
ATOM 2053 N N . ASP A 1 252 ? 1.400 3.413 6.581 1.00 87.88 252 ASP A N 1
ATOM 2054 C CA . ASP A 1 252 ? 1.613 2.433 5.526 1.00 87.88 252 ASP A CA 1
ATOM 2055 C C . ASP A 1 252 ? 2.938 1.696 5.765 1.00 87.88 252 ASP A C 1
ATOM 2057 O O . ASP A 1 252 ? 3.996 2.120 5.292 1.00 87.88 252 ASP A O 1
ATOM 2061 N N . PRO A 1 253 ? 2.912 0.580 6.510 1.00 84.81 253 PRO A N 1
ATOM 2062 C CA . PRO A 1 253 ? 4.106 -0.201 6.808 1.00 84.81 253 PRO A CA 1
ATOM 2063 C C . PRO A 1 253 ? 4.735 -0.846 5.576 1.00 84.81 253 PRO A C 1
ATOM 2065 O O . PRO A 1 253 ? 5.931 -1.119 5.596 1.00 84.81 253 PRO A O 1
ATOM 2068 N N . ASP A 1 254 ? 3.954 -1.098 4.523 1.00 80.62 254 ASP A N 1
ATOM 2069 C CA . ASP A 1 254 ? 4.444 -1.743 3.303 1.00 80.62 254 ASP A CA 1
ATOM 2070 C C . ASP A 1 254 ? 5.402 -0.814 2.552 1.00 80.62 254 ASP A C 1
ATOM 2072 O O . ASP A 1 254 ? 6.515 -1.180 2.177 1.00 80.62 254 ASP A O 1
ATOM 2076 N N . PHE A 1 255 ? 5.019 0.454 2.451 1.00 75.12 255 PHE A N 1
ATOM 2077 C CA . PHE A 1 255 ? 5.864 1.495 1.879 1.00 75.12 255 PHE A CA 1
ATOM 2078 C C . PHE A 1 255 ? 6.715 2.246 2.906 1.00 75.12 255 PHE A C 1
ATOM 2080 O O . PHE A 1 255 ? 7.503 3.104 2.513 1.00 75.12 255 PHE A O 1
ATOM 2087 N N . ARG A 1 256 ? 6.598 1.905 4.195 1.00 76.00 256 ARG A N 1
ATOM 2088 C CA . ARG A 1 256 ? 7.299 2.553 5.322 1.00 76.00 256 ARG A CA 1
ATOM 2089 C C . ARG A 1 256 ? 7.023 4.049 5.389 1.00 76.00 256 ARG A C 1
ATOM 2091 O O . ARG A 1 256 ? 7.916 4.854 5.639 1.00 76.00 256 ARG A O 1
ATOM 2098 N N . TRP A 1 257 ? 5.781 4.403 5.116 1.00 82.06 257 TRP A N 1
ATOM 2099 C CA . TRP A 1 257 ? 5.348 5.780 5.065 1.00 82.06 257 TRP A CA 1
ATOM 2100 C C . TRP A 1 257 ? 4.362 6.042 6.195 1.00 82.06 257 TRP A C 1
ATOM 2102 O O . TRP A 1 257 ? 3.467 5.239 6.451 1.00 82.06 257 TRP A O 1
ATOM 2112 N N . GLU A 1 258 ? 4.522 7.175 6.862 1.00 86.25 258 GLU A N 1
ATOM 2113 C CA . GLU A 1 258 ? 3.536 7.708 7.787 1.00 86.25 258 GLU A CA 1
ATOM 2114 C C . GLU A 1 258 ? 3.321 9.186 7.493 1.00 86.25 258 GLU A C 1
ATOM 2116 O O . GLU A 1 258 ? 4.258 9.908 7.144 1.00 86.25 258 GLU A O 1
ATOM 2121 N N . GLY A 1 259 ? 2.082 9.645 7.614 1.00 87.75 259 GLY A N 1
ATOM 2122 C CA . GLY A 1 259 ? 1.783 11.037 7.348 1.00 87.75 259 GLY A CA 1
ATOM 2123 C C . GLY A 1 259 ? 0.380 11.447 7.743 1.00 87.75 259 GLY A C 1
ATOM 2124 O O . GLY A 1 259 ? -0.533 10.639 7.907 1.00 87.75 259 GLY A O 1
ATOM 2125 N N . ARG A 1 260 ? 0.222 12.757 7.907 1.00 92.00 260 ARG A N 1
ATOM 2126 C CA . ARG A 1 260 ? -1.044 13.390 8.263 1.00 92.00 260 ARG A CA 1
ATOM 2127 C C . ARG A 1 260 ? -1.792 13.747 6.984 1.00 92.00 260 ARG A C 1
ATOM 2129 O O . ARG A 1 260 ? -1.300 14.558 6.206 1.00 92.00 260 ARG A O 1
ATOM 2136 N N . ILE A 1 261 ? -2.968 13.161 6.784 1.00 90.44 261 ILE A N 1
ATOM 2137 C CA . ILE A 1 261 ? -3.821 13.412 5.617 1.00 90.44 261 ILE A CA 1
ATOM 2138 C C . ILE A 1 261 ? -5.170 13.954 6.085 1.00 90.44 261 ILE A C 1
ATOM 2140 O O . ILE A 1 261 ? -5.712 13.537 7.112 1.00 90.44 261 ILE A O 1
ATOM 2144 N N . GLU A 1 262 ? -5.721 14.895 5.323 1.00 93.31 262 GLU A N 1
ATOM 2145 C CA . GLU A 1 262 ? -7.083 15.374 5.525 1.00 93.31 262 GLU A CA 1
ATOM 2146 C C . GLU A 1 262 ? -8.072 14.203 5.483 1.00 93.31 262 GLU A C 1
ATOM 2148 O O . GLU A 1 262 ? -8.114 13.421 4.530 1.00 93.31 262 GLU A O 1
ATOM 2153 N N . LYS A 1 263 ? -8.906 14.109 6.519 1.00 94.75 263 LYS A N 1
ATOM 2154 C CA . LYS A 1 263 ? -9.900 13.049 6.687 1.00 94.75 263 LYS A CA 1
ATOM 2155 C C . LYS A 1 263 ? -10.758 12.859 5.438 1.00 94.75 263 LYS A C 1
ATOM 2157 O O . LYS A 1 263 ? -11.013 11.722 5.050 1.00 94.75 263 LYS A O 1
ATOM 2162 N N . GLN A 1 264 ? -11.210 13.952 4.821 1.00 94.69 264 GLN A N 1
ATOM 2163 C CA . GLN A 1 264 ? -12.102 13.872 3.667 1.00 94.69 264 GLN A CA 1
ATOM 2164 C C . GLN A 1 264 ? -11.420 13.207 2.467 1.00 94.69 264 GLN A C 1
ATOM 2166 O O . GLN A 1 264 ? -12.022 12.335 1.856 1.00 94.69 264 GLN A O 1
ATOM 2171 N N . LYS A 1 265 ? -10.141 13.502 2.206 1.00 92.25 265 LYS A N 1
ATOM 2172 C CA . LYS A 1 265 ? -9.378 12.865 1.120 1.00 92.25 265 LYS A CA 1
ATOM 2173 C C . LYS A 1 265 ? -9.226 11.361 1.319 1.00 92.25 265 LYS A C 1
ATOM 2175 O O . LYS A 1 265 ? -9.393 10.592 0.378 1.00 92.25 265 LYS A O 1
ATOM 2180 N N . VAL A 1 266 ? -8.959 10.930 2.554 1.00 93.44 266 VAL A N 1
ATOM 2181 C CA . VAL A 1 266 ? -8.887 9.499 2.890 1.00 93.44 266 VAL A CA 1
ATOM 2182 C C . VAL A 1 266 ? -10.238 8.824 2.660 1.00 93.44 266 VAL A C 1
ATOM 2184 O O . VAL A 1 266 ? -10.291 7.739 2.088 1.00 93.44 266 VAL A O 1
ATOM 2187 N N . ILE A 1 267 ? -11.335 9.463 3.078 1.00 94.75 267 ILE A N 1
ATOM 2188 C CA . ILE A 1 267 ? -12.690 8.955 2.835 1.00 94.75 267 ILE A CA 1
ATOM 2189 C C . ILE A 1 267 ? -12.956 8.845 1.333 1.00 94.75 267 ILE A C 1
ATOM 2191 O O . ILE A 1 267 ? -13.404 7.794 0.882 1.00 94.75 267 ILE A O 1
ATOM 2195 N N . ASP A 1 268 ? -12.643 9.884 0.564 1.00 92.56 268 ASP A N 1
ATOM 2196 C CA . ASP A 1 268 ? -12.856 9.900 -0.880 1.00 92.56 268 ASP A CA 1
ATOM 2197 C C . ASP A 1 268 ? -12.073 8.767 -1.561 1.00 92.56 268 ASP A C 1
ATOM 2199 O O . ASP A 1 268 ? -12.647 8.045 -2.373 1.00 92.56 268 ASP A O 1
ATOM 2203 N N . ALA A 1 269 ? -10.820 8.524 -1.158 1.00 90.56 269 ALA A N 1
ATOM 2204 C CA . ALA A 1 269 ? -9.997 7.416 -1.650 1.00 90.56 269 ALA A CA 1
ATOM 2205 C C . ALA A 1 269 ? -10.544 6.023 -1.271 1.00 90.56 269 ALA A C 1
ATOM 2207 O O . ALA A 1 269 ? -10.470 5.093 -2.071 1.00 90.56 269 ALA A O 1
ATOM 2208 N N . ILE A 1 270 ? -11.127 5.859 -0.075 1.00 91.19 270 ILE A N 1
ATOM 2209 C CA . ILE A 1 270 ? -11.805 4.612 0.346 1.00 91.19 270 ILE A C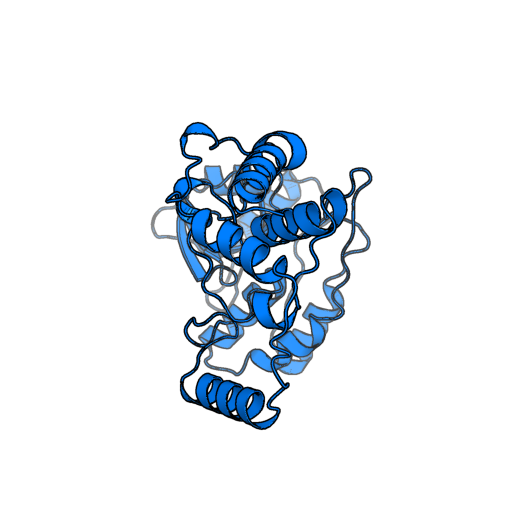A 1
ATOM 2210 C C . ILE A 1 270 ? -13.061 4.355 -0.497 1.00 91.19 270 ILE A C 1
ATOM 2212 O O . ILE A 1 270 ? -13.430 3.208 -0.764 1.00 91.19 270 ILE A O 1
ATOM 2216 N N . MET A 1 271 ? -13.746 5.420 -0.914 1.00 89.75 271 MET A N 1
ATOM 2217 C CA . MET A 1 271 ? -14.963 5.309 -1.714 1.00 89.75 271 MET A CA 1
ATOM 2218 C C . MET A 1 271 ? -14.684 4.916 -3.173 1.00 89.75 271 MET A C 1
ATOM 2220 O O . MET A 1 271 ? -15.623 4.533 -3.872 1.00 89.75 271 MET A O 1
ATOM 2224 N N . GLN A 1 272 ? -13.423 4.894 -3.612 1.00 84.81 272 GLN A N 1
ATOM 2225 C CA . GLN A 1 272 ? -13.010 4.457 -4.950 1.00 84.81 272 GLN A CA 1
ATOM 2226 C C . GLN A 1 272 ? -12.669 2.955 -5.011 1.00 84.81 272 GLN A C 1
ATOM 2228 O O . GLN A 1 272 ? -12.494 2.317 -3.969 1.00 84.81 272 GLN A O 1
ATOM 2233 N N . PRO A 1 273 ? -12.651 2.345 -6.211 1.00 69.50 273 PRO A N 1
ATOM 2234 C CA . PRO A 1 273 ? -13.354 2.803 -7.417 1.00 69.50 273 PRO A CA 1
ATOM 2235 C C . PRO A 1 273 ? -14.878 2.719 -7.214 1.00 69.50 273 PRO A C 1
ATOM 2237 O O . PRO A 1 273 ? -15.344 1.832 -6.494 1.00 69.50 273 PRO A O 1
ATOM 2240 N N . THR A 1 274 ? -15.652 3.641 -7.789 1.00 57.66 274 THR A N 1
ATOM 2241 C CA . THR A 1 274 ? -17.131 3.633 -7.703 1.00 57.66 274 THR A CA 1
ATOM 2242 C C . THR A 1 274 ? -17.772 2.451 -8.413 1.00 57.66 274 THR A C 1
ATOM 2244 O O . THR A 1 274 ? -17.338 2.165 -9.551 1.00 57.66 274 THR A O 1
#

Sequence (274 aa):
MTYDQILDAIGTILRDKLDNQHMDAFAPQARLNEDLYLDSVLVLETMLALELDHGVALPEAVISRQDLATVDDLARLFAKASEPSGTLVKPAKELVLARAEREAAERIGVHGEDFVDIKVHCFVSNVCHAVKQRQLDHRPFFFGVWDAGFAVDKSWRLAYHASEINHDFFRDWFERLYGAKVRQWYRPGATKEENLATMLKLLERKKESEYLMVMLDLFHLPERENKFNQNPFPHYLMLEHTEDPAVWMVLDPDFRWEGRIEKQKVIDAIMQPT

Nearest PDB structures (foldseek):
  7zmh-assembly1_Q  TM=8.015E-01  e=2.131E-02  Thermochaetoides thermophila DSM 1495
  7o71-assembly1_Q  TM=7.698E-01  e=2.020E-02  Yarrowia lipolytica
  6y79-assembly1_O  TM=7.678E-01  e=3.275E-02  Yarrowia lipolytica
  6tg5-assembly1_A  TM=6.321E-01  e=1.118E-02  Pseudomonas fluorescens
  7zm8-assembly1_Q  TM=7.929E-01  e=6.240E-02  Thermochaetoides thermophila DSM 1495

pLDDT: mean 76.91, std 18.0, range [31.78, 97.12]

Solvent-accessible surface area (backbone atoms only — not comparable to full-atom values): 16376 Å² total; per-residue (Å²): 95,55,49,68,61,41,47,53,48,50,55,46,42,39,49,75,74,66,60,48,88,40,62,92,52,70,46,53,84,26,30,36,47,86,52,53,63,35,40,75,64,56,49,48,50,52,50,49,50,47,27,72,79,67,71,50,71,75,60,71,78,55,74,81,68,58,91,70,51,27,43,42,52,53,27,49,52,54,28,62,59,46,53,97,73,85,77,83,78,75,84,50,70,66,56,54,50,54,46,51,52,46,26,63,73,69,32,35,28,102,82,75,43,70,58,55,76,77,73,79,46,40,64,59,31,47,61,36,42,66,36,48,79,68,74,44,89,48,67,76,69,57,79,59,56,90,75,60,74,82,45,64,43,99,84,75,41,82,30,87,83,39,91,80,59,72,62,60,66,61,32,55,50,42,28,71,76,70,72,48,86,65,76,88,79,78,52,89,93,48,54,72,66,58,39,48,56,49,49,54,54,46,65,75,67,53,52,93,92,54,84,48,76,48,63,28,23,51,62,62,46,74,94,47,93,61,79,64,94,42,84,82,30,79,42,48,33,32,58,42,85,50,98,46,90,63,34,28,34,38,41,27,60,45,79,70,44,73,47,80,42,52,40,66,53,57,50,56,16,42,58,42,86,123